Protein AF-0000000076554103 (afdb_homodimer)

Foldseek 3Di:
DPPPPPPPPPPPPPPPPPPPPPPPPPPPDPPDPPQAQAKDKDALVNCVVVDDQWDAAAPDIWGWDSNAKIWMQGGRGKIKMKTFTDCVVDDPVLVQFFTMKIATQAWKQWVNDIDGGDIWGWDQHPPQKIFTGHRNRHTPDIDGKDFAPPDDDFDQWYKDADPVHAIWTDGGRITTGMHGDDPPD/DPPPPPPPPPPPPPPPPPPPPPPPPPPPDPPDPPQAQAKDKDALVNCVVVDDQWDAAAPDIWGWDSNAKIWMQGGRGKIKMKTFTDCVPDDPVLVQFFTMKIATQAWKQWVNDIDGGDIWGWDQHPPQKIFTGHRNRHTPDIDGKDFAPPDDDFDQWYKDADPPHAIWTDGGRITTGMHGDDPPD

Secondary structure (DSSP, 8-state):
------------------------------------SS-EEE-HHHHTTTS-SEEEETTEEEEEEEEEEEEEE-TTS-EEEEEEE-GGGS-HHHHTT--EEEEESS-EEETTEEE-SEEEEEEEETTTEEEEE-TTS-EEEEEE-EE-TT-SS--SSEEEE-SSSSEEEEETTEEEEEEE-----/------------------------------------SS-EEE-HHHHTTTS-SEEEETTEEEEEEEEEEEEEE-TTS-EEEEEEE-GGGS-HHHHTT--EEEEESS-EEETTEEE-SEEEEEEEETTTEEEEE-TTS-EEEEEE-EE-TT-SS--SSEEEE-SSSSEEEEETTEEEEEEE-----

Nearest PDB structures (foldseek):
  4uzr-assembly1_B  TM=4.629E-01  e=1.094E+00  Pyrococcus horikoshii
  2m3x-assembly1_A  TM=4.279E-01  e=2.895E+00  Pyrococcus horikoshii OT3
  8bbf-assembly1_A  TM=1.935E-01  e=8.347E-01  Homo sapiens
  4uzr-assembly1_B  TM=4.632E-01  e=1.208E+00  Pyrococcus horikoshii
  2m3x-assembly1_A  TM=4.526E-01  e=3.567E+00  Pyrococcus horikoshii OT3

Solvent-accessible surface area (backbone atoms only — not comparable to full-atom values): 20606 Å² total; per-residue (Å²): 135,85,79,77,80,79,81,80,77,79,78,79,78,77,71,78,78,73,77,72,77,75,72,75,73,75,74,73,71,80,71,73,74,80,61,40,87,52,67,39,82,32,47,29,82,74,39,55,73,41,54,40,67,25,44,66,48,58,89,34,41,34,44,48,39,59,83,28,18,21,26,36,37,34,47,69,55,45,44,34,39,37,31,32,42,54,47,80,88,50,56,69,76,50,41,55,47,38,44,30,42,36,41,26,33,46,37,29,26,45,81,82,42,78,39,70,43,25,45,30,36,23,21,75,35,81,88,49,25,32,38,38,20,33,29,45,65,45,79,71,52,72,46,79,39,44,74,43,84,80,61,84,77,63,47,76,29,38,46,43,78,35,92,86,68,48,28,30,49,29,46,43,48,34,30,43,52,36,33,76,42,72,77,75,129,136,85,79,77,79,79,79,80,81,81,77,78,78,76,72,78,77,75,76,74,76,77,72,76,74,75,73,73,71,79,72,71,74,80,59,38,85,54,68,39,82,33,46,29,83,73,38,54,73,41,53,41,67,24,44,67,48,58,88,32,43,34,45,48,38,60,84,27,17,18,26,35,36,36,46,69,55,45,44,34,39,37,31,32,43,53,47,79,88,49,55,69,76,52,42,56,48,38,43,30,40,37,41,25,32,46,37,28,26,45,80,83,41,79,38,71,44,26,46,31,36,24,22,75,34,82,88,50,23,32,39,38,20,33,28,43,63,46,79,70,52,73,43,76,39,44,74,43,83,82,61,83,76,63,46,77,29,39,45,45,78,36,92,86,70,50,29,30,48,30,46,43,48,34,31,42,50,35,34,76,43,72,77,74,129

Sequence (370 aa):
MRICRLNLLALLLIFPMALQSLTAHAQTAPAAPPTNTTDILLHPADLDTLIPPAVYFQGQSATVQKRNSGGVHFAGGPYMFAVKVDTGGYSSSIQERYQTYLITETALDIDGHKLPAGAYGVGFIANNKFLVMDLGGHDIFTVTSHHDDAMTRPTPLQVQADPSHGYRLYTGRDFIVFNRSSNSKMRICRLNLLALLLIFPMALQSLTAHAQTAPAAPPTNTTDILLHPADLDTLIPPAVYFQGQSATVQKRNSGGVHFAGGPYMFAVKVDTGGYSSSIQERYQTYLITETALDIDGHKLPAGAYGVGFIANNKFLVMDLGGHDIFTVTSHHDDAMTRPTPLQVQADPSHGYRLYTGRDFIVFNRSSNSK

Organism: NCBI:txid570835

Structure (mmCIF, N/CA/C/O backbone):
data_AF-0000000076554103-model_v1
#
loop_
_entity.id
_entity.type
_entity.pdbx_description
1 polymer 'LVIVD repeat-containing protein'
#
loop_
_atom_site.group_PDB
_atom_site.id
_atom_site.type_symbol
_atom_site.label_atom_id
_atom_site.label_alt_id
_atom_site.label_comp_id
_atom_site.label_asym_id
_atom_site.label_entity_id
_atom_site.label_seq_id
_atom_site.pdbx_PDB_ins_code
_atom_site.Cartn_x
_atom_site.Cartn_y
_atom_site.Cartn_z
_atom_site.occupancy
_atom_site.B_iso_or_equiv
_atom_site.auth_seq_id
_atom_site.auth_comp_id
_atom_site.auth_asym_id
_atom_site.auth_atom_id
_atom_site.pdbx_PDB_model_num
ATOM 1 N N . MET A 1 1 ? -88.125 53.344 -13.391 1 34.47 1 MET A N 1
ATOM 2 C CA . MET A 1 1 ? -86.688 53.062 -13.57 1 34.47 1 MET A CA 1
ATOM 3 C C . MET A 1 1 ? -86.312 51.812 -12.82 1 34.47 1 MET A C 1
ATOM 5 O O . MET A 1 1 ? -86.312 51.781 -11.586 1 34.47 1 MET A O 1
ATOM 9 N N . ARG A 1 2 ? -86.625 50.562 -13.422 1 39.09 2 ARG A N 1
ATOM 10 C CA . ARG A 1 2 ? -86.5 49.188 -12.984 1 39.09 2 ARG A CA 1
ATOM 11 C C . ARG A 1 2 ? -85 48.812 -12.773 1 39.09 2 ARG A C 1
ATOM 13 O O . ARG A 1 2 ? -84.188 48.938 -13.703 1 39.09 2 ARG A O 1
ATOM 20 N N . ILE A 1 3 ? -84.5 49.031 -11.555 1 45.16 3 ILE A N 1
ATOM 21 C CA . ILE A 1 3 ? -83.188 48.75 -11.047 1 45.16 3 ILE A CA 1
ATOM 22 C C . ILE A 1 3 ? -82.875 47.25 -11.211 1 45.16 3 ILE A C 1
ATOM 24 O O . ILE A 1 3 ? -83.562 46.406 -10.656 1 45.16 3 ILE A O 1
ATOM 28 N N . CYS A 1 4 ? -82.438 46.844 -12.43 1 41.41 4 CYS A N 1
ATOM 29 C CA . CYS A 1 4 ? -82 45.5 -12.766 1 41.41 4 CYS A CA 1
ATOM 30 C C . CYS A 1 4 ? -80.875 45.062 -11.844 1 41.41 4 CYS A C 1
ATOM 32 O O . CYS A 1 4 ? -79.812 45.719 -11.789 1 41.41 4 CYS A O 1
ATOM 34 N N . ARG A 1 5 ? -81.125 44.406 -10.688 1 43.09 5 ARG A N 1
ATOM 35 C CA . ARG A 1 5 ? -80.25 43.812 -9.711 1 43.09 5 ARG A CA 1
ATOM 36 C C . ARG A 1 5 ? -79.375 42.719 -10.352 1 43.09 5 ARG A C 1
ATOM 38 O O . ARG A 1 5 ? -79.938 41.719 -10.82 1 43.09 5 ARG A O 1
ATOM 45 N N . LEU A 1 6 ? -78.375 43.094 -11.172 1 42.56 6 LEU A N 1
ATOM 46 C CA . LEU A 1 6 ? -77.438 42.094 -11.734 1 42.56 6 LEU A CA 1
ATOM 47 C C . LEU A 1 6 ? -76.75 41.312 -10.625 1 42.56 6 LEU A C 1
ATOM 49 O O . LEU A 1 6 ? -76.125 41.906 -9.719 1 42.56 6 LEU A O 1
ATOM 53 N N . ASN A 1 7 ? -77.25 40.062 -10.266 1 42.38 7 ASN A N 1
ATOM 54 C CA . ASN A 1 7 ? -76.688 39.094 -9.367 1 42.38 7 ASN A CA 1
ATOM 55 C C . ASN A 1 7 ? -75.312 38.562 -9.875 1 42.38 7 ASN A C 1
ATOM 57 O O . ASN A 1 7 ? -75.25 37.969 -10.961 1 42.38 7 ASN A O 1
ATOM 61 N N . LEU A 1 8 ? -74.188 39.312 -9.719 1 42.28 8 LEU A N 1
ATOM 62 C CA . LEU A 1 8 ? -72.875 38.812 -10.07 1 42.28 8 LEU A CA 1
ATOM 63 C C . LEU A 1 8 ? -72.5 37.562 -9.266 1 42.28 8 LEU A C 1
ATOM 65 O O . LEU A 1 8 ? -72.438 37.625 -8.039 1 42.28 8 LEU A O 1
ATOM 69 N N . LEU A 1 9 ? -72.875 36.312 -9.672 1 44.06 9 LEU A N 1
ATOM 70 C CA . LEU A 1 9 ? -72.5 35.031 -9.102 1 44.06 9 LEU A CA 1
ATOM 71 C C . LEU A 1 9 ? -71 34.781 -9.258 1 44.06 9 LEU A C 1
ATOM 73 O O . LEU A 1 9 ? -70.5 34.719 -10.383 1 44.06 9 LEU A O 1
ATOM 77 N N . ALA A 1 10 ? -70.188 35.281 -8.328 1 42 10 ALA A N 1
ATOM 78 C CA . ALA A 1 10 ? -68.75 34.969 -8.25 1 42 10 ALA A CA 1
ATOM 79 C C . ALA A 1 10 ? -68.5 33.469 -8.117 1 42 10 ALA A C 1
ATOM 81 O O . ALA A 1 10 ? -69.062 32.844 -7.191 1 42 10 ALA A O 1
ATOM 82 N N . LEU A 1 11 ? -68.375 32.688 -9.242 1 42.88 11 LEU A N 1
ATOM 83 C CA . LEU A 1 11 ? -68 31.297 -9.297 1 42.88 11 LEU A CA 1
ATOM 84 C C . LEU A 1 11 ? -66.625 31.094 -8.703 1 42.88 11 LEU A C 1
ATOM 86 O O . LEU A 1 11 ? -65.625 31.641 -9.203 1 42.88 11 LEU A O 1
ATOM 90 N N . LEU A 1 12 ? -66.5 30.906 -7.383 1 44.28 12 LEU A N 1
ATOM 91 C CA . LEU A 1 12 ? -65.312 30.5 -6.691 1 44.28 12 LEU A CA 1
ATOM 92 C C . LEU A 1 12 ? -64.75 29.172 -7.238 1 44.28 12 LEU A C 1
ATOM 94 O O . LEU A 1 12 ? -65.438 28.141 -7.133 1 44.28 12 LEU A O 1
ATOM 98 N N . LEU A 1 13 ? -64.062 29.188 -8.352 1 42.97 13 LEU A N 1
ATOM 99 C CA . LEU A 1 13 ? -63.344 28.016 -8.852 1 42.97 13 LEU A CA 1
ATOM 100 C C . LEU A 1 13 ? -62.375 27.484 -7.812 1 42.97 13 LEU A C 1
ATOM 102 O O . LEU A 1 13 ? -61.438 28.188 -7.41 1 42.97 13 LEU A O 1
ATOM 106 N N . ILE A 1 14 ? -62.844 26.656 -6.914 1 46.06 14 ILE A N 1
ATOM 107 C CA . ILE A 1 14 ? -62.031 25.875 -5.996 1 46.06 14 ILE A CA 1
ATOM 108 C C . ILE A 1 14 ? -61.094 24.984 -6.789 1 46.06 14 ILE A C 1
ATOM 110 O O . ILE A 1 14 ? -61.5 24.109 -7.543 1 46.06 14 ILE A O 1
ATOM 114 N N . PHE A 1 15 ? -59.938 25.516 -7.23 1 50.91 15 PHE A N 1
ATOM 115 C CA . PHE A 1 15 ? -58.906 24.656 -7.781 1 50.91 15 PHE A CA 1
ATOM 116 C C . PHE A 1 15 ? -58.469 23.609 -6.762 1 50.91 15 PHE A C 1
ATOM 118 O O . PHE A 1 15 ? -58.125 23.938 -5.629 1 50.91 15 PHE A O 1
ATOM 125 N N . PRO A 1 16 ? -58.969 22.406 -6.91 1 49.88 16 PRO A N 1
ATOM 126 C CA . PRO A 1 16 ? -58.375 21.344 -6.082 1 49.88 16 PRO A CA 1
ATOM 127 C C . PRO A 1 16 ? -56.875 21.234 -6.246 1 49.88 16 PRO A C 1
ATOM 129 O O . PRO A 1 16 ? -56.375 21.156 -7.371 1 49.88 16 PRO A O 1
ATOM 132 N N . MET A 1 17 ? -56.094 21.906 -5.406 1 45.47 17 MET A N 1
ATOM 133 C CA . MET A 1 17 ? -54.656 21.609 -5.32 1 45.47 17 MET A CA 1
ATOM 134 C C . MET A 1 17 ? -54.406 20.109 -5.148 1 45.47 17 MET A C 1
ATOM 136 O O . MET A 1 17 ? -54.844 19.516 -4.16 1 45.47 17 MET A O 1
ATOM 140 N N . ALA A 1 18 ? -54.344 19.359 -6.262 1 44.47 18 ALA A N 1
ATOM 141 C CA . ALA A 1 18 ? -53.812 18 -6.227 1 44.47 18 ALA A CA 1
ATOM 142 C C . ALA A 1 18 ? -52.469 17.938 -5.52 1 44.47 18 ALA A C 1
ATOM 144 O O . ALA A 1 18 ? -51.531 18.641 -5.914 1 44.47 18 ALA A O 1
ATOM 145 N N . LEU A 1 19 ? -52.469 17.703 -4.297 1 48.53 19 LEU A N 1
ATOM 146 C CA . LEU A 1 19 ? -51.281 17.266 -3.584 1 48.53 19 LEU A CA 1
ATOM 147 C C . LEU A 1 19 ? -50.562 16.172 -4.352 1 48.53 19 LEU A C 1
ATOM 149 O O . LEU A 1 19 ? -51.094 15.07 -4.523 1 48.53 19 LEU A O 1
ATOM 153 N N . GLN A 1 20 ? -49.781 16.562 -5.312 1 51.78 20 GLN A N 1
ATOM 154 C CA . GLN A 1 20 ? -48.875 15.555 -5.844 1 51.78 20 GLN A CA 1
ATOM 155 C C . GLN A 1 20 ? -48.031 14.938 -4.734 1 51.78 20 GLN A C 1
ATOM 157 O O . GLN A 1 20 ? -47.375 15.656 -3.984 1 51.78 20 GLN A O 1
ATOM 162 N N . SER A 1 21 ? -48.406 13.742 -4.336 1 53.12 21 SER A N 1
ATOM 163 C CA . SER A 1 21 ? -47.562 12.891 -3.525 1 53.12 21 SER A CA 1
ATOM 164 C C . SER A 1 21 ? -46.188 12.719 -4.172 1 53.12 21 SER A C 1
ATOM 166 O O . SER A 1 21 ? -46.062 12.188 -5.277 1 53.12 21 SER A O 1
ATOM 168 N N . LEU A 1 22 ? -45.281 13.664 -3.924 1 49.25 22 LEU A N 1
ATOM 169 C CA . LEU A 1 22 ? -43.875 13.344 -4.199 1 49.25 22 LEU A CA 1
ATOM 170 C C . LEU A 1 22 ? -43.5 12.016 -3.559 1 49.25 22 LEU A C 1
ATOM 172 O O . LEU A 1 22 ? -43.344 11.938 -2.338 1 49.25 22 LEU A O 1
ATOM 176 N N . THR A 1 23 ? -43.938 10.961 -4.172 1 48.84 23 THR A N 1
ATOM 177 C CA . THR A 1 23 ? -43.312 9.711 -3.768 1 48.84 23 THR A CA 1
ATOM 178 C C . THR A 1 23 ? -41.781 9.82 -3.895 1 48.84 23 THR A C 1
ATOM 180 O O . THR A 1 23 ? -41.281 10.008 -4.996 1 48.84 23 THR A O 1
ATOM 183 N N . ALA A 1 24 ? -41.094 10.312 -2.846 1 45.25 24 ALA A N 1
ATOM 184 C CA . ALA A 1 24 ? -39.656 10.133 -2.764 1 45.25 24 ALA A CA 1
ATOM 185 C C . ALA A 1 24 ? -39.25 8.719 -3.158 1 45.25 24 ALA A C 1
ATOM 187 O O . ALA A 1 24 ? -39.625 7.75 -2.486 1 45.25 24 ALA A O 1
ATOM 188 N N . HIS A 1 25 ? -39 8.445 -4.414 1 44.59 25 HIS A N 1
ATOM 189 C CA . HIS A 1 25 ? -38.312 7.223 -4.797 1 44.59 25 HIS A CA 1
ATOM 190 C C . HIS A 1 25 ? -37.062 6.996 -3.947 1 44.59 25 HIS A C 1
ATOM 192 O O . HIS A 1 25 ? -36.156 7.812 -3.959 1 44.59 25 HIS A O 1
ATOM 198 N N . ALA A 1 26 ? -37.219 6.242 -2.895 1 40.12 26 ALA A N 1
ATOM 199 C CA . ALA A 1 26 ? -36.031 5.715 -2.209 1 40.12 26 ALA A CA 1
ATOM 200 C C . ALA A 1 26 ? -35.062 5.098 -3.203 1 40.12 26 ALA A C 1
ATOM 202 O O . ALA A 1 26 ? -35.375 4.086 -3.838 1 40.12 26 ALA A O 1
ATOM 203 N N . GLN A 1 27 ? -34.219 5.93 -3.764 1 40.28 27 GLN A N 1
ATOM 204 C CA . GLN A 1 27 ? -33.125 5.309 -4.508 1 40.28 27 GLN A CA 1
ATOM 205 C C . GLN A 1 27 ? -32.438 4.258 -3.662 1 40.28 27 GLN A C 1
ATOM 207 O O . GLN A 1 27 ? -31.891 4.57 -2.598 1 40.28 27 GLN A O 1
ATOM 212 N N . THR A 1 28 ? -32.812 3.021 -3.785 1 36.28 28 THR A N 1
ATOM 213 C CA . THR A 1 28 ? -32.094 1.902 -3.195 1 36.28 28 THR A CA 1
ATOM 214 C C . THR A 1 28 ? -30.578 2.027 -3.465 1 36.28 28 THR A C 1
ATOM 216 O O . THR A 1 28 ? -30.172 2.232 -4.605 1 36.28 28 THR A O 1
ATOM 219 N N . ALA A 1 29 ? -29.781 2.438 -2.473 1 36.16 29 ALA A N 1
ATOM 220 C CA . ALA A 1 29 ? -28.328 2.412 -2.553 1 36.16 29 ALA A CA 1
ATOM 221 C C . ALA A 1 29 ? -27.844 1.188 -3.324 1 36.16 29 ALA A C 1
ATOM 223 O O . ALA A 1 29 ? -28.438 0.114 -3.236 1 36.16 29 ALA A O 1
ATOM 224 N N . PRO A 1 30 ? -27.141 1.304 -4.418 1 36.03 30 PRO A N 1
ATOM 225 C CA . PRO A 1 30 ? -26.609 0.115 -5.098 1 36.03 30 PRO A CA 1
ATOM 226 C C . PRO A 1 30 ? -26.125 -0.956 -4.121 1 36.03 30 PRO A C 1
ATOM 228 O O . PRO A 1 30 ? -25.5 -0.635 -3.113 1 36.03 30 PRO A O 1
ATOM 231 N N . ALA A 1 31 ? -26.703 -2.141 -4.195 1 36.44 31 ALA A N 1
ATOM 232 C CA . ALA A 1 31 ? -26.391 -3.324 -3.398 1 36.44 31 ALA A CA 1
ATOM 233 C C . ALA A 1 31 ? -24.875 -3.564 -3.35 1 36.44 31 ALA A C 1
ATOM 235 O O . ALA A 1 31 ? -24.172 -3.258 -4.305 1 36.44 31 ALA A O 1
ATOM 236 N N . ALA A 1 32 ? -24.328 -3.541 -2.188 1 44.47 32 ALA A N 1
ATOM 237 C CA . ALA A 1 32 ? -22.969 -4.012 -2.035 1 44.47 32 ALA A CA 1
ATOM 238 C C . ALA A 1 32 ? -22.672 -5.184 -2.969 1 44.47 32 ALA A C 1
ATOM 240 O O . ALA A 1 32 ? -23.562 -5.984 -3.264 1 44.47 32 ALA A O 1
ATOM 241 N N . PRO A 1 33 ? -21.688 -5.082 -3.879 1 48.84 33 PRO A N 1
ATOM 242 C CA . PRO A 1 33 ? -21.453 -6.195 -4.801 1 48.84 33 PRO A CA 1
ATOM 243 C C . PRO A 1 33 ? -21.688 -7.559 -4.148 1 48.84 33 PRO A C 1
ATOM 245 O O . PRO A 1 33 ? -21.484 -7.703 -2.938 1 48.84 33 PRO A O 1
ATOM 248 N N . PRO A 1 34 ? -22.375 -8.398 -4.824 1 48.25 34 PRO A N 1
ATOM 249 C CA . PRO A 1 34 ? -22.672 -9.727 -4.285 1 48.25 34 PRO A CA 1
ATOM 250 C C . PRO A 1 34 ? -21.438 -10.414 -3.701 1 48.25 34 PRO A C 1
ATOM 252 O O . PRO A 1 34 ? -20.375 -10.391 -4.309 1 48.25 34 PRO A O 1
ATOM 255 N N . THR A 1 35 ? -21.422 -10.5 -2.414 1 65.69 35 THR A N 1
ATOM 256 C CA . THR A 1 35 ? -20.422 -11.297 -1.724 1 65.69 35 THR A CA 1
ATOM 257 C C . THR A 1 35 ? -20.359 -12.711 -2.299 1 65.69 35 THR A C 1
ATOM 259 O O . THR A 1 35 ? -21.359 -13.438 -2.266 1 65.69 35 THR A O 1
ATOM 262 N N . ASN A 1 36 ? -19.406 -13.016 -3.197 1 69.88 36 ASN A N 1
ATOM 263 C CA . ASN A 1 36 ? -19.188 -14.359 -3.723 1 69.88 36 ASN A CA 1
ATOM 264 C C . ASN A 1 36 ? -19.047 -15.383 -2.602 1 69.88 36 ASN A C 1
ATOM 266 O O . ASN A 1 36 ? -18.359 -15.125 -1.604 1 69.88 36 ASN A O 1
ATOM 270 N N . THR A 1 37 ? -19.641 -16.453 -2.781 1 84.94 37 THR A N 1
ATOM 271 C CA . T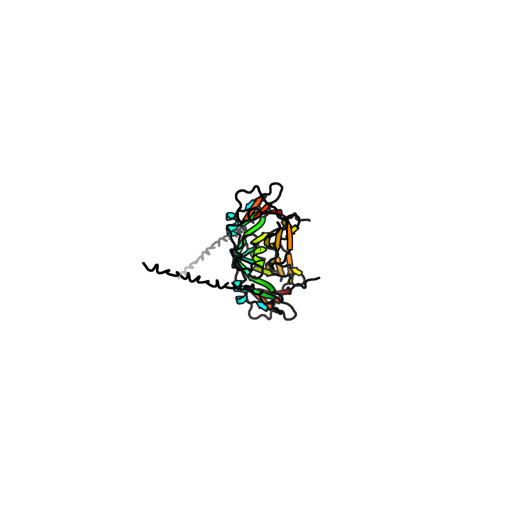HR A 1 37 ? -19.594 -17.516 -1.777 1 84.94 37 THR A CA 1
ATOM 272 C C . THR A 1 37 ? -18.375 -18.406 -2 1 84.94 37 THR A C 1
ATOM 274 O O . THR A 1 37 ? -18 -19.172 -1.118 1 84.94 37 THR A O 1
ATOM 277 N N . THR A 1 38 ? -17.844 -18.281 -3.232 1 91.88 38 THR A N 1
ATOM 278 C CA . THR A 1 38 ? -16.625 -19.047 -3.514 1 91.88 38 THR A CA 1
ATOM 279 C C . THR A 1 38 ? -15.523 -18.141 -4.035 1 91.88 38 THR A C 1
ATOM 281 O O . THR A 1 38 ? -15.789 -17.031 -4.512 1 91.88 38 THR A O 1
ATOM 284 N N . ASP A 1 39 ? -14.383 -18.688 -3.908 1 96.31 39 ASP A N 1
ATOM 285 C CA . ASP A 1 39 ? -13.242 -17.938 -4.438 1 96.31 39 ASP A CA 1
ATOM 286 C C . ASP A 1 39 ? -13.266 -17.906 -5.965 1 96.31 39 ASP A C 1
ATOM 288 O O . ASP A 1 39 ? -13.656 -18.891 -6.602 1 96.31 39 ASP A O 1
ATOM 292 N N . ILE A 1 40 ? -12.797 -16.812 -6.512 1 97.25 40 ILE A N 1
ATOM 293 C CA . ILE A 1 40 ? -12.68 -16.641 -7.957 1 97.25 40 ILE A CA 1
ATOM 294 C C . ILE A 1 40 ? -11.234 -16.297 -8.32 1 97.25 40 ILE A C 1
ATOM 296 O O . ILE A 1 40 ? -10.68 -15.32 -7.812 1 97.25 40 ILE A O 1
ATOM 300 N N . LEU A 1 41 ? -10.672 -17.125 -9.148 1 98.38 41 LEU A N 1
ATOM 301 C CA . LEU A 1 41 ? -9.359 -16.797 -9.703 1 98.38 41 LEU A CA 1
ATOM 302 C C . LEU A 1 41 ? -9.461 -15.648 -10.703 1 98.38 41 LEU A C 1
ATOM 304 O O . LEU A 1 41 ? -10.336 -15.641 -11.562 1 98.38 41 LEU A O 1
ATOM 308 N N . LEU A 1 42 ? -8.539 -14.719 -10.609 1 98.56 42 LEU A N 1
ATOM 309 C CA . LEU A 1 42 ? -8.57 -13.539 -11.469 1 98.56 42 LEU A CA 1
ATOM 310 C C . LEU A 1 42 ? -7.418 -13.555 -12.469 1 98.56 42 LEU A C 1
ATOM 312 O O . LEU A 1 42 ? -6.266 -13.773 -12.086 1 98.56 42 LEU A O 1
ATOM 316 N N . HIS A 1 43 ? -7.762 -13.266 -13.672 1 98.31 43 HIS A N 1
ATOM 317 C CA . HIS A 1 43 ? -6.789 -13.125 -14.75 1 98.31 43 HIS A CA 1
ATOM 318 C C . HIS A 1 43 ? -6.582 -11.664 -15.125 1 98.31 43 HIS A C 1
ATOM 320 O O . HIS A 1 43 ? -7.312 -10.789 -14.656 1 98.31 43 HIS A O 1
ATOM 326 N N . PRO A 1 44 ? -5.566 -11.43 -15.961 1 98.56 44 PRO A N 1
ATOM 327 C CA . PRO A 1 44 ? -5.227 -10.031 -16.25 1 98.56 44 PRO A CA 1
ATOM 328 C C . PRO A 1 44 ? -6.43 -9.219 -16.719 1 98.56 44 PRO A C 1
ATOM 330 O O . PRO A 1 44 ? -6.602 -8.07 -16.297 1 98.56 44 PRO A O 1
ATOM 333 N N . ALA A 1 45 ? -7.246 -9.758 -17.5 1 98.12 45 ALA A N 1
ATOM 334 C CA . ALA A 1 45 ? -8.398 -9.023 -18.016 1 98.12 45 ALA A CA 1
ATOM 335 C C . ALA A 1 45 ? -9.344 -8.617 -16.891 1 98.12 45 ALA A C 1
ATOM 337 O O . ALA A 1 45 ? -9.953 -7.547 -16.938 1 98.12 45 ALA A O 1
ATOM 338 N N . ASP A 1 46 ? -9.477 -9.438 -15.875 1 97.94 46 ASP A N 1
ATOM 339 C CA . ASP A 1 46 ? -10.344 -9.164 -14.734 1 97.94 46 ASP A CA 1
ATOM 340 C C . ASP A 1 46 ? -9.766 -8.055 -13.852 1 97.94 46 ASP A C 1
ATOM 342 O O . ASP A 1 46 ? -10.5 -7.402 -13.109 1 97.94 46 ASP A O 1
ATOM 346 N N . LEU A 1 47 ? -8.469 -7.906 -13.961 1 98.44 47 LEU A N 1
ATOM 347 C CA . LEU A 1 47 ? -7.746 -7.043 -13.031 1 98.44 47 LEU A CA 1
ATOM 348 C C . LEU A 1 47 ? -7.484 -5.676 -13.656 1 98.44 47 LEU A C 1
ATOM 350 O O . LEU A 1 47 ? -7.039 -4.75 -12.969 1 98.44 47 LEU A O 1
ATOM 354 N N . ASP A 1 48 ? -7.809 -5.508 -14.828 1 97.56 48 ASP A N 1
ATOM 355 C CA . ASP A 1 48 ? -7.395 -4.34 -15.594 1 97.56 48 ASP A CA 1
ATOM 356 C C . ASP A 1 48 ? -7.891 -3.049 -14.945 1 97.56 48 ASP A C 1
ATOM 358 O O . ASP A 1 48 ? -7.145 -2.07 -14.852 1 97.56 48 ASP A O 1
ATOM 362 N N . THR A 1 49 ? -9.086 -3.043 -14.477 1 95.38 49 THR A N 1
ATOM 363 C CA . THR A 1 49 ? -9.656 -1.824 -13.914 1 95.38 49 THR A CA 1
ATOM 364 C C . THR A 1 49 ? -9.289 -1.679 -12.438 1 95.38 49 THR A C 1
ATOM 366 O O . THR A 1 49 ? -9.391 -0.588 -11.875 1 95.38 49 THR A O 1
ATOM 369 N N . LEU A 1 50 ? -8.914 -2.768 -11.812 1 97.75 50 LEU A N 1
ATOM 370 C CA . LEU A 1 50 ? -8.578 -2.76 -10.398 1 97.75 50 LEU A CA 1
ATOM 371 C C . LEU A 1 50 ? -7.156 -2.252 -10.18 1 97.75 50 LEU A C 1
ATOM 373 O O . LEU A 1 50 ? -6.891 -1.528 -9.219 1 97.75 50 LEU A O 1
ATOM 377 N N . ILE A 1 51 ? -6.273 -2.627 -11.031 1 98.75 51 ILE A N 1
ATOM 378 C CA . ILE A 1 51 ? -4.852 -2.324 -10.875 1 98.75 51 ILE A CA 1
ATOM 379 C C . ILE A 1 51 ? -4.582 -0.886 -11.312 1 98.75 51 ILE A C 1
ATOM 381 O O . ILE A 1 51 ? -4.887 -0.504 -12.445 1 98.75 51 ILE A O 1
ATOM 385 N N . PRO A 1 52 ? -3.982 -0.092 -10.422 1 98.81 52 PRO A N 1
ATOM 386 C CA . PRO A 1 52 ? -3.547 1.234 -10.859 1 98.81 52 PRO A CA 1
ATOM 387 C C . PRO A 1 52 ? -2.449 1.174 -11.922 1 98.81 52 PRO A C 1
ATOM 389 O O . PRO A 1 52 ? -1.74 0.17 -12.023 1 98.81 52 PRO A O 1
ATOM 392 N N . PRO A 1 53 ? -2.287 2.242 -12.695 1 98.56 53 PRO A N 1
ATOM 393 C CA . PRO A 1 53 ? -1.295 2.205 -13.766 1 98.56 53 PRO A CA 1
ATOM 394 C C . PRO A 1 53 ? 0.14 2.287 -13.25 1 98.56 53 PRO A C 1
ATOM 396 O O . PRO A 1 53 ? 1.082 1.971 -13.984 1 98.56 53 PRO A O 1
ATOM 399 N N . ALA A 1 54 ? 0.344 2.82 -12.062 1 98.81 54 ALA A N 1
ATOM 400 C CA . ALA A 1 54 ? 1.646 2.912 -11.406 1 98.81 54 ALA A CA 1
ATOM 401 C C . ALA A 1 54 ? 1.515 2.699 -9.898 1 98.81 54 ALA A C 1
ATOM 403 O O . ALA A 1 54 ? 0.431 2.865 -9.336 1 98.81 54 ALA A O 1
ATOM 404 N N . VAL A 1 55 ? 2.643 2.305 -9.328 1 98.88 55 VAL A N 1
ATOM 405 C CA . VAL A 1 55 ? 2.658 2.025 -7.898 1 98.88 55 VAL A CA 1
ATOM 406 C C . VAL A 1 55 ? 3.92 2.613 -7.27 1 98.88 55 VAL A C 1
ATOM 408 O O . VAL A 1 55 ? 4.918 2.84 -7.957 1 98.88 55 VAL A O 1
ATOM 411 N N . TYR A 1 56 ? 3.807 2.873 -5.992 1 98.88 56 TYR A N 1
ATOM 412 C CA . TYR A 1 56 ? 4.922 3.426 -5.23 1 98.88 56 TYR A CA 1
ATOM 413 C C . TYR A 1 56 ? 5.691 2.322 -4.512 1 98.88 56 TYR A C 1
ATOM 415 O O . TYR A 1 56 ? 5.09 1.442 -3.893 1 98.88 56 TYR A O 1
ATOM 423 N N . PHE A 1 57 ? 6.992 2.385 -4.598 1 98.75 57 PHE A N 1
ATOM 424 C CA . PHE A 1 57 ? 7.879 1.521 -3.824 1 98.75 57 PHE A CA 1
ATOM 425 C C . PHE A 1 57 ? 9.242 2.174 -3.639 1 98.75 57 PHE A C 1
ATOM 427 O O . PHE A 1 57 ? 9.875 2.6 -4.609 1 98.75 57 PHE A O 1
ATOM 434 N N . GLN A 1 58 ? 9.648 2.361 -2.387 1 97.62 58 GLN A N 1
ATOM 435 C CA . GLN A 1 58 ? 10.984 2.76 -1.967 1 97.62 58 GLN A CA 1
ATOM 436 C C . GLN A 1 58 ? 11.438 4.016 -2.705 1 97.62 58 GLN A C 1
ATOM 438 O O . GLN A 1 58 ? 12.484 4.008 -3.365 1 97.62 58 GLN A O 1
ATOM 443 N N . GLY A 1 59 ? 10.688 5.008 -2.568 1 96.75 59 GLY A N 1
ATOM 444 C CA . GLY A 1 59 ? 11.117 6.332 -2.986 1 96.75 59 GLY A CA 1
ATOM 445 C C . GLY A 1 59 ? 10.812 6.6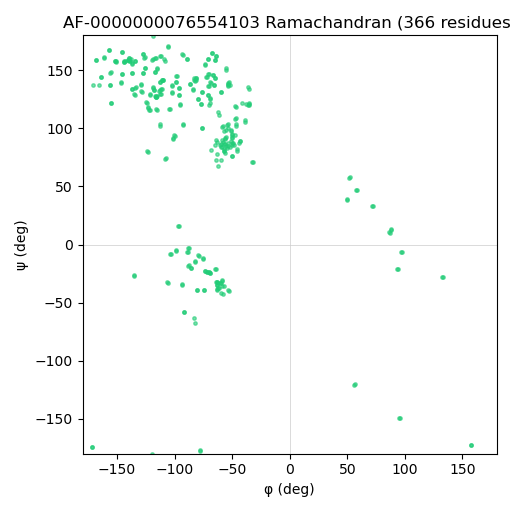25 -4.445 1 96.75 59 GLY A C 1
ATOM 446 O O . GLY A 1 59 ? 11.289 7.617 -4.996 1 96.75 59 GLY A O 1
ATOM 447 N N . GLN A 1 60 ? 9.992 5.77 -5.016 1 96 60 GLN A N 1
ATOM 448 C CA . GLN A 1 60 ? 9.742 5.973 -6.441 1 96 60 GLN A CA 1
ATOM 449 C C . GLN A 1 60 ? 8.398 5.379 -6.855 1 96 60 GLN A C 1
ATOM 451 O O . GLN A 1 60 ? 7.93 4.414 -6.25 1 96 60 GLN A O 1
ATOM 456 N N . SER A 1 61 ? 7.832 6.059 -7.836 1 98.12 61 SER A N 1
ATOM 457 C CA . SER A 1 61 ? 6.699 5.457 -8.539 1 98.12 61 SER A CA 1
ATOM 458 C C . SER A 1 61 ? 7.141 4.824 -9.852 1 98.12 61 SER A C 1
ATOM 460 O O . SER A 1 61 ? 7.969 5.387 -10.57 1 98.12 61 SER A O 1
ATOM 462 N N . ALA A 1 62 ? 6.578 3.68 -10.133 1 98.69 62 ALA A N 1
ATOM 463 C CA . ALA A 1 62 ? 6.898 2.951 -11.359 1 98.69 62 ALA A CA 1
ATOM 464 C C . ALA A 1 62 ? 5.637 2.396 -12.016 1 98.69 62 ALA A C 1
ATOM 466 O O . ALA A 1 62 ? 4.691 2.008 -11.328 1 98.69 62 ALA A O 1
ATOM 467 N N . THR A 1 63 ? 5.617 2.309 -13.289 1 98.69 63 THR A N 1
ATOM 468 C CA . THR A 1 63 ? 4.492 1.732 -14.023 1 98.69 63 THR A CA 1
ATOM 469 C C . THR A 1 63 ? 4.434 0.221 -13.812 1 98.69 63 THR A C 1
ATOM 471 O O . THR A 1 63 ? 5.418 -0.392 -13.391 1 98.69 63 THR A O 1
ATOM 474 N N . VAL A 1 64 ? 3.25 -0.293 -14.078 1 98.81 64 VAL A N 1
ATOM 475 C CA . VAL A 1 64 ? 3.068 -1.733 -13.93 1 98.81 64 VAL A CA 1
ATOM 476 C C . VAL A 1 64 ? 2.732 -2.355 -15.281 1 98.81 64 VAL A C 1
ATOM 478 O O . VAL A 1 64 ? 2.322 -1.654 -16.203 1 98.81 64 VAL A O 1
ATOM 481 N N . GLN A 1 65 ? 2.947 -3.639 -15.352 1 98.69 65 GLN A N 1
ATOM 482 C CA . GLN A 1 65 ? 2.561 -4.441 -16.5 1 98.69 65 GLN A CA 1
ATOM 483 C C . GLN A 1 65 ? 1.274 -5.215 -16.234 1 98.69 65 GLN A C 1
ATOM 485 O O . GLN A 1 65 ? 1.317 -6.395 -15.875 1 98.69 65 GLN A O 1
ATOM 490 N N . LYS A 1 66 ? 0.194 -4.637 -16.562 1 98.62 66 LYS A N 1
ATOM 491 C CA . LYS A 1 66 ? -1.098 -5.203 -16.188 1 98.62 66 LYS A CA 1
ATOM 492 C C . LYS A 1 66 ? -1.315 -6.562 -16.844 1 98.62 66 LYS A C 1
ATOM 494 O O . LYS A 1 66 ? -1.974 -7.438 -16.281 1 98.62 66 LYS A O 1
ATOM 499 N N . ARG A 1 67 ? -0.791 -6.715 -18 1 98.25 67 ARG A N 1
ATOM 500 C CA . ARG A 1 67 ? -0.942 -7.977 -18.719 1 98.25 67 ARG A CA 1
ATOM 501 C C . ARG A 1 67 ? -0.25 -9.117 -17.984 1 98.25 67 ARG A C 1
ATOM 503 O O . ARG A 1 67 ? -0.476 -10.289 -18.281 1 98.25 67 ARG A O 1
ATOM 510 N N . ASN A 1 68 ? 0.698 -8.766 -17.109 1 98.75 68 ASN A N 1
ATOM 511 C CA . ASN A 1 68 ? 1.397 -9.719 -16.25 1 98.75 68 ASN A CA 1
ATOM 512 C C . ASN A 1 68 ? 0.953 -9.602 -14.805 1 98.75 68 ASN A C 1
ATOM 514 O O . ASN A 1 68 ? 1.697 -9.102 -13.961 1 98.75 68 ASN A O 1
ATOM 518 N N . SER A 1 69 ? -0.222 -10.102 -14.594 1 98.94 69 SER A N 1
ATOM 519 C CA . SER A 1 69 ? -0.861 -10.031 -13.281 1 98.94 69 SER A CA 1
ATOM 520 C C . SER A 1 69 ? -1.71 -11.266 -13.016 1 98.94 69 SER A C 1
ATOM 522 O O . SER A 1 69 ? -1.931 -12.086 -13.906 1 98.94 69 SER A O 1
ATOM 524 N N . GLY A 1 70 ? -2.072 -11.438 -11.797 1 98.88 70 GLY A N 1
ATOM 525 C CA . GLY A 1 70 ? -2.973 -12.469 -11.312 1 98.88 70 GLY A CA 1
ATOM 526 C C . GLY A 1 70 ? -3.434 -12.242 -9.883 1 98.88 70 GLY A C 1
ATOM 527 O O . GLY A 1 70 ? -2.816 -11.477 -9.141 1 98.88 70 GLY A O 1
ATOM 528 N N . GLY A 1 71 ? -4.555 -12.875 -9.555 1 98.81 71 GLY A N 1
ATOM 529 C CA . GLY A 1 71 ? -5.062 -12.68 -8.211 1 98.81 71 GLY A CA 1
ATOM 530 C C . GLY A 1 71 ? -6.227 -13.586 -7.871 1 98.81 71 GLY A C 1
ATOM 531 O O . GLY A 1 71 ? -6.496 -14.555 -8.594 1 98.81 71 GLY A O 1
ATOM 532 N N . VAL A 1 72 ? -6.754 -13.344 -6.746 1 98.69 72 VAL A N 1
ATOM 533 C CA . VAL A 1 72 ? -7.906 -14.078 -6.238 1 98.69 72 VAL A CA 1
ATOM 534 C C . VAL A 1 72 ? -8.922 -13.102 -5.645 1 98.69 72 VAL A C 1
ATOM 536 O O . VAL A 1 72 ? -8.547 -12.164 -4.934 1 98.69 72 VAL A O 1
ATOM 539 N N . HIS A 1 73 ? -10.125 -13.219 -6.047 1 98 73 HIS A N 1
ATOM 540 C CA . HIS A 1 73 ? -11.25 -12.656 -5.32 1 98 73 HIS A CA 1
ATOM 541 C C . HIS A 1 73 ? -11.852 -13.672 -4.355 1 98 73 HIS A C 1
ATOM 543 O O . HIS A 1 73 ? -12.562 -14.586 -4.777 1 98 73 HIS A O 1
ATOM 549 N N . PHE A 1 74 ? -11.547 -13.508 -3.086 1 96.94 74 PHE A N 1
ATOM 550 C CA . PHE A 1 74 ? -11.922 -14.5 -2.088 1 96.94 74 PHE A CA 1
ATOM 551 C C . PHE A 1 74 ? -13.422 -14.438 -1.797 1 96.94 74 PHE A C 1
ATOM 553 O O . PHE A 1 74 ? -14.039 -13.383 -1.937 1 96.94 74 PHE A O 1
ATOM 560 N N . ALA A 1 75 ? -13.859 -15.578 -1.361 1 94.44 75 ALA A N 1
ATOM 561 C CA . ALA A 1 75 ? -15.219 -15.586 -0.823 1 94.44 75 ALA A CA 1
ATOM 562 C C . ALA A 1 75 ? -15.391 -14.523 0.252 1 94.44 75 ALA A C 1
ATOM 564 O O . ALA A 1 75 ? -14.508 -14.328 1.09 1 94.44 75 ALA A O 1
ATOM 565 N N . GLY A 1 76 ? -16.484 -13.82 0.2 1 91.25 76 GLY A N 1
ATOM 566 C CA . GLY A 1 76 ? -16.719 -12.75 1.156 1 91.25 76 GLY A CA 1
ATOM 567 C C . GLY A 1 76 ? -16.281 -11.391 0.653 1 91.25 76 GLY A C 1
ATOM 568 O O . GLY A 1 76 ? -16.562 -10.367 1.287 1 91.25 76 GLY A O 1
ATOM 569 N N . GLY A 1 77 ? -15.344 -11.344 -0.378 1 92.44 77 GLY A N 1
ATOM 570 C CA . GLY A 1 77 ? -15.242 -10.047 -1.032 1 92.44 77 GLY A CA 1
ATOM 571 C C . GLY A 1 77 ? -13.812 -9.578 -1.195 1 92.44 77 GLY A C 1
ATOM 572 O O . GLY A 1 77 ? -13.484 -8.898 -2.172 1 92.44 77 GLY A O 1
ATOM 573 N N . PRO A 1 78 ? -12.945 -10.008 -0.314 1 96.94 78 PRO A N 1
ATOM 574 C CA . PRO A 1 78 ? -11.633 -9.375 -0.381 1 96.94 78 PRO A CA 1
ATOM 575 C C . PRO A 1 78 ? -10.82 -9.82 -1.596 1 96.94 78 PRO A C 1
ATOM 577 O O . PRO A 1 78 ? -10.875 -10.984 -1.988 1 96.94 78 PRO A O 1
ATOM 580 N N . TYR A 1 79 ? -10.07 -8.867 -2.117 1 98.06 79 TYR A N 1
ATOM 581 C CA . TYR A 1 79 ? -9.188 -9.125 -3.25 1 98.06 79 TYR A CA 1
ATOM 582 C C . TYR A 1 79 ? -7.754 -9.344 -2.783 1 98.06 79 TYR A C 1
ATOM 584 O O . TYR A 1 79 ? -7.316 -8.742 -1.799 1 98.06 79 TYR A O 1
ATOM 592 N N .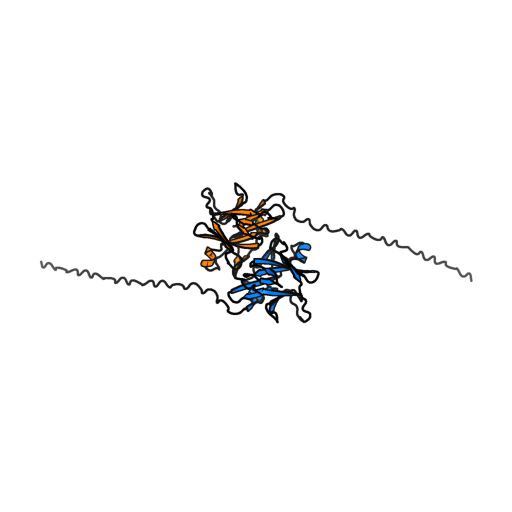 MET A 1 80 ? -7.094 -10.211 -3.461 1 98.75 80 MET A N 1
ATOM 593 C CA . MET A 1 80 ? -5.637 -10.289 -3.512 1 98.75 80 MET A CA 1
ATOM 594 C C . MET A 1 80 ? -5.145 -10.328 -4.953 1 98.75 80 MET A C 1
ATOM 596 O O . MET A 1 80 ? -5.676 -11.078 -5.777 1 98.75 80 MET A O 1
ATOM 600 N N . PHE A 1 81 ? -4.109 -9.438 -5.281 1 98.88 81 PHE A N 1
ATOM 601 C CA . PHE A 1 81 ? -3.545 -9.555 -6.621 1 98.88 81 PHE A CA 1
ATOM 602 C C . PHE A 1 81 ? -2.086 -9.117 -6.633 1 98.88 81 PHE A 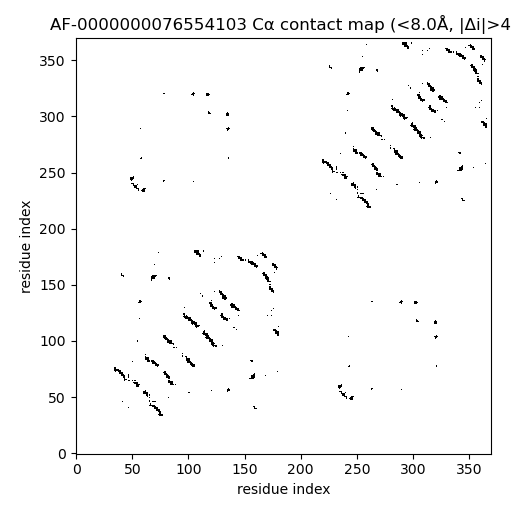C 1
ATOM 604 O O . PHE A 1 81 ? -1.628 -8.438 -5.711 1 98.88 81 PHE A O 1
ATOM 611 N N . ALA A 1 82 ? -1.409 -9.578 -7.566 1 98.94 82 ALA A N 1
ATOM 612 C CA . ALA A 1 82 ? -0.018 -9.234 -7.852 1 98.94 82 ALA A CA 1
ATOM 613 C C . ALA A 1 82 ? 0.153 -8.797 -9.305 1 98.94 82 ALA A C 1
ATOM 615 O O . ALA A 1 82 ? -0.557 -9.273 -10.188 1 98.94 82 ALA A O 1
ATOM 616 N N . VAL A 1 83 ? 1.084 -7.902 -9.484 1 98.94 83 VAL A N 1
ATOM 617 C CA . VAL A 1 83 ? 1.32 -7.375 -10.82 1 98.94 83 VAL A CA 1
ATOM 618 C C . VAL A 1 83 ? 2.805 -7.062 -11 1 98.94 83 VAL A C 1
ATOM 620 O O . VAL A 1 83 ? 3.457 -6.566 -10.078 1 98.94 83 VAL A O 1
ATOM 623 N N . LYS A 1 84 ? 3.301 -7.383 -12.156 1 98.88 84 LYS A N 1
ATOM 624 C CA . LYS A 1 84 ? 4.691 -7.059 -12.453 1 98.88 84 LYS A CA 1
ATOM 625 C C . LYS A 1 84 ? 4.906 -5.551 -12.539 1 98.88 84 LYS A C 1
ATOM 627 O O . LYS A 1 84 ? 4.051 -4.828 -13.055 1 98.88 84 LYS A O 1
ATOM 632 N N . VAL A 1 85 ? 6.07 -5.152 -12.109 1 98.88 85 VAL A N 1
ATOM 633 C CA . VAL A 1 85 ? 6.43 -3.738 -12.094 1 98.88 85 VAL A CA 1
ATOM 634 C C . VAL A 1 85 ? 7.547 -3.479 -13.102 1 98.88 85 VAL A C 1
ATOM 636 O O . VAL A 1 85 ? 8.461 -4.293 -13.25 1 98.88 85 VAL A O 1
ATOM 639 N N . ASP A 1 86 ? 7.445 -2.371 -13.797 1 98.5 86 ASP A N 1
ATOM 640 C CA . ASP A 1 86 ? 8.57 -1.912 -14.602 1 98.5 86 ASP A CA 1
ATOM 641 C C . ASP A 1 86 ? 9.656 -1.285 -13.727 1 98.5 86 ASP A C 1
ATOM 643 O O . ASP A 1 86 ? 9.625 -0.082 -13.461 1 98.5 86 ASP A O 1
ATOM 647 N N . THR A 1 87 ? 10.688 -2.084 -13.461 1 97.38 87 THR A N 1
ATOM 648 C CA . THR A 1 87 ? 11.648 -1.668 -12.445 1 97.38 87 THR A CA 1
ATOM 649 C C . THR A 1 87 ? 12.852 -0.991 -13.094 1 97.38 87 THR A C 1
ATOM 651 O O . THR A 1 87 ? 13.898 -0.829 -12.453 1 97.38 87 THR A O 1
ATOM 654 N N . GLY A 1 88 ? 12.766 -0.597 -14.281 1 95.31 88 GLY A N 1
ATOM 655 C CA . GLY A 1 88 ? 13.883 -0.016 -15.008 1 95.31 88 GLY A CA 1
ATOM 656 C C . GLY A 1 88 ? 14.445 1.222 -14.344 1 95.31 88 GLY A C 1
ATOM 657 O O . GLY A 1 88 ? 15.641 1.517 -14.477 1 95.31 88 GLY A O 1
ATOM 658 N N . GLY A 1 89 ? 13.742 2.037 -13.648 1 93.44 89 GLY A N 1
ATOM 659 C CA . GLY A 1 89 ? 14.195 3.258 -13 1 93.44 89 GLY A CA 1
ATOM 660 C C . GLY A 1 89 ? 14.914 3.004 -11.688 1 93.44 89 GLY A C 1
ATOM 661 O O . GLY A 1 89 ? 15.539 3.906 -11.133 1 93.44 89 GLY A O 1
ATOM 662 N N . TYR A 1 90 ? 14.891 1.813 -11.195 1 96.75 90 TYR A N 1
ATOM 663 C CA . TYR A 1 90 ? 15.531 1.461 -9.93 1 96.75 90 TYR A CA 1
ATOM 664 C C . TYR A 1 90 ? 16.984 1.043 -10.148 1 96.75 90 TYR A C 1
ATOM 666 O O . TYR A 1 90 ? 17.359 0.671 -11.266 1 96.75 90 TYR A O 1
ATOM 674 N N . SER A 1 91 ? 17.719 1.121 -9.086 1 96.12 91 SER A N 1
ATOM 675 C CA . SER A 1 91 ? 19.062 0.558 -9.109 1 96.12 91 SER A CA 1
ATOM 676 C C . SER A 1 91 ? 19.031 -0.954 -9.312 1 96.12 91 SER A C 1
ATOM 678 O O . SER A 1 91 ? 18.016 -1.599 -9.023 1 96.12 91 SER A O 1
ATOM 680 N N . SER A 1 92 ? 20.094 -1.511 -9.695 1 96.19 92 SER A N 1
ATOM 681 C CA . SER A 1 92 ? 20.188 -2.949 -9.922 1 96.19 92 SER A CA 1
ATOM 682 C C . SER A 1 92 ? 19.922 -3.727 -8.633 1 96.19 92 SER A C 1
ATOM 684 O O . SER A 1 92 ? 19.312 -4.793 -8.656 1 96.19 92 SER A O 1
ATOM 686 N N . SER A 1 93 ? 20.391 -3.201 -7.555 1 96 93 SER A N 1
ATOM 687 C CA . SER A 1 93 ? 20.219 -3.877 -6.273 1 96 93 SER A CA 1
ATOM 688 C C . SER A 1 93 ? 18.75 -3.99 -5.902 1 96 93 SER A C 1
ATOM 690 O O . SER A 1 93 ? 18.312 -5 -5.34 1 96 93 SER A O 1
ATOM 692 N N . ILE A 1 94 ? 18.031 -2.979 -6.195 1 97.25 94 ILE A N 1
ATOM 693 C CA . ILE A 1 94 ? 16.609 -3.012 -5.906 1 97.25 94 ILE A CA 1
ATOM 694 C C . ILE A 1 94 ? 15.898 -3.914 -6.91 1 97.25 94 ILE A C 1
ATOM 696 O O . ILE A 1 94 ? 15.008 -4.688 -6.543 1 97.25 94 ILE A O 1
ATOM 700 N N . GLN A 1 95 ? 16.281 -3.883 -8.172 1 97.5 95 GLN A N 1
ATOM 701 C CA . GLN A 1 95 ? 15.656 -4.668 -9.234 1 97.5 95 GLN A CA 1
ATOM 702 C C . GLN A 1 95 ? 15.758 -6.164 -8.945 1 97.5 95 GLN A C 1
ATOM 704 O O . GLN A 1 95 ? 14.867 -6.934 -9.312 1 97.5 95 GLN A O 1
ATOM 709 N N . GLU A 1 96 ? 16.797 -6.59 -8.32 1 96.69 96 GLU A N 1
ATOM 710 C CA . GLU A 1 96 ? 17.016 -8 -8.008 1 96.69 96 GLU A CA 1
ATOM 711 C C . GLU A 1 96 ? 16.031 -8.484 -6.934 1 96.69 96 GLU A C 1
ATOM 713 O O 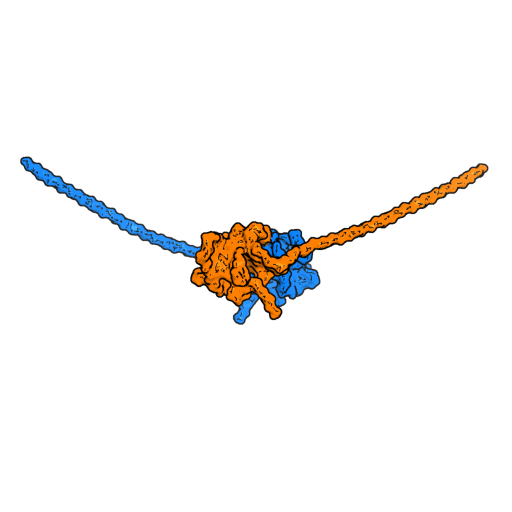. GLU A 1 96 ? 15.75 -9.68 -6.836 1 96.69 96 GLU A O 1
ATOM 718 N N . ARG A 1 97 ? 15.531 -7.605 -6.16 1 98.25 97 ARG A N 1
ATOM 719 C CA . ARG A 1 97 ? 14.719 -7.945 -4.996 1 98.25 97 ARG A CA 1
ATOM 720 C C . ARG A 1 97 ? 13.25 -7.645 -5.246 1 98.25 97 ARG A C 1
ATOM 722 O O . ARG A 1 97 ? 12.367 -8.32 -4.707 1 98.25 97 ARG A O 1
ATOM 729 N N . TYR A 1 98 ? 13.062 -6.641 -6.016 1 98.56 98 TYR A N 1
ATOM 730 C CA . TYR A 1 98 ? 11.727 -6.098 -6.25 1 98.56 98 TYR A CA 1
ATOM 731 C C . TYR A 1 98 ? 11.328 -6.254 -7.715 1 98.56 98 TYR A C 1
ATOM 733 O O . TYR A 1 98 ? 11.906 -5.617 -8.594 1 98.56 98 TYR A O 1
ATOM 741 N N . GLN A 1 99 ? 10.258 -7.047 -7.953 1 98.31 99 GLN A N 1
ATOM 742 C CA . GLN A 1 99 ? 9.82 -7.312 -9.32 1 98.31 99 GLN A CA 1
ATOM 743 C C . GLN A 1 99 ? 8.305 -7.199 -9.445 1 98.31 99 GLN A C 1
ATOM 745 O O . GLN A 1 99 ? 7.777 -7.008 -10.539 1 98.31 99 GLN A O 1
ATOM 750 N N . THR A 1 100 ? 7.688 -7.441 -8.359 1 98.88 100 THR A N 1
ATOM 751 C CA . THR A 1 100 ? 6.238 -7.609 -8.328 1 98.88 100 THR A CA 1
ATOM 752 C C . THR A 1 100 ? 5.629 -6.816 -7.176 1 98.88 100 THR A C 1
ATOM 754 O O . THR A 1 100 ? 6.191 -6.773 -6.078 1 98.88 100 THR A O 1
ATOM 757 N N . TYR A 1 101 ? 4.574 -6.145 -7.496 1 98.94 101 TYR A N 1
ATOM 758 C CA . TYR A 1 101 ? 3.775 -5.477 -6.473 1 98.94 101 TYR A CA 1
ATOM 759 C C . TYR A 1 101 ? 2.598 -6.344 -6.047 1 98.94 101 TYR A C 1
ATOM 761 O O . TYR A 1 101 ? 1.874 -6.879 -6.891 1 98.94 101 TYR A O 1
ATOM 769 N N . LEU A 1 102 ? 2.438 -6.547 -4.73 1 98.94 102 LEU A N 1
ATOM 770 C CA . LEU A 1 102 ? 1.387 -7.383 -4.164 1 98.94 102 LEU A CA 1
ATOM 771 C C . LEU A 1 102 ? 0.431 -6.551 -3.312 1 98.94 102 LEU A C 1
ATOM 773 O O . LEU A 1 102 ? 0.865 -5.805 -2.434 1 98.94 102 LEU A O 1
ATOM 777 N N . ILE A 1 103 ? -0.832 -6.629 -3.582 1 98.94 103 ILE A N 1
ATOM 778 C CA . ILE A 1 103 ? -1.879 -6.02 -2.77 1 98.94 103 ILE A CA 1
ATOM 779 C C . ILE A 1 103 ? -2.803 -7.102 -2.221 1 98.94 103 ILE A C 1
ATOM 781 O O . ILE A 1 103 ? -3.211 -8.008 -2.953 1 98.94 103 ILE A O 1
ATOM 785 N N . THR A 1 104 ? -3.111 -7.051 -0.965 1 98.88 104 THR A N 1
ATOM 786 C CA . THR A 1 104 ? -4.09 -7.945 -0.354 1 98.88 104 THR A CA 1
ATOM 787 C C . THR A 1 104 ? -5.004 -7.176 0.596 1 98.88 104 THR A C 1
ATOM 789 O O . THR A 1 104 ? -4.535 -6.371 1.403 1 98.88 104 THR A O 1
ATOM 792 N N . GLU A 1 105 ? -6.277 -7.445 0.451 1 98.44 105 GLU A N 1
ATOM 793 C CA . GLU A 1 105 ? -7.277 -6.816 1.305 1 98.44 105 GLU A CA 1
ATOM 794 C C . GLU A 1 105 ? -7.504 -7.621 2.58 1 98.44 105 GLU A C 1
ATOM 796 O O . GLU A 1 105 ? -8.266 -7.207 3.459 1 98.44 105 GLU A O 1
ATOM 801 N N . THR A 1 106 ? -6.906 -8.75 2.656 1 97.88 106 THR A N 1
ATOM 802 C CA . THR A 1 106 ? -6.996 -9.633 3.814 1 97.88 106 THR A CA 1
ATOM 803 C C . THR A 1 106 ? -5.645 -10.266 4.117 1 97.88 106 THR A C 1
ATOM 805 O O . THR A 1 106 ? -4.75 -10.266 3.271 1 97.88 106 THR A O 1
ATOM 808 N N . ALA A 1 107 ? -5.527 -10.734 5.336 1 98.25 107 ALA A N 1
ATOM 809 C CA . ALA A 1 107 ? -4.273 -11.391 5.699 1 98.25 107 ALA A CA 1
ATOM 810 C C . ALA A 1 107 ? -4.074 -12.672 4.898 1 98.25 107 ALA A C 1
ATOM 812 O O . ALA A 1 107 ? -5.031 -13.398 4.637 1 98.25 107 ALA A O 1
ATOM 813 N N . LEU A 1 108 ? -2.863 -12.906 4.562 1 98.56 108 LEU A N 1
ATOM 814 C CA . LEU A 1 108 ? -2.475 -14.125 3.861 1 98.56 108 LEU A CA 1
ATOM 815 C C . LEU A 1 108 ? -1.545 -14.977 4.723 1 98.56 108 LEU A C 1
ATOM 817 O O . LEU A 1 108 ? -0.852 -14.453 5.598 1 98.56 108 LEU A O 1
ATOM 821 N N . ASP A 1 109 ? -1.624 -16.203 4.484 1 98.12 109 ASP A N 1
ATOM 822 C CA . ASP A 1 109 ? -0.57 -17.125 4.891 1 98.12 109 ASP A CA 1
ATOM 823 C C . ASP A 1 109 ? 0.286 -17.547 3.697 1 98.12 109 ASP A C 1
ATOM 825 O O . ASP A 1 109 ? -0.222 -18.109 2.732 1 98.12 109 ASP A O 1
ATOM 829 N N . ILE A 1 110 ? 1.491 -17.203 3.76 1 97.94 110 ILE A N 1
ATOM 830 C CA . ILE A 1 110 ? 2.439 -17.562 2.715 1 97.94 110 ILE A CA 1
ATOM 831 C C . ILE A 1 110 ? 3.463 -18.547 3.275 1 97.94 110 ILE A C 1
ATOM 833 O O . ILE A 1 110 ? 4.371 -18.156 4.012 1 97.94 110 ILE A O 1
ATOM 837 N N . ASP A 1 111 ? 3.27 -19.766 2.951 1 93.94 111 ASP A N 1
ATOM 838 C CA . ASP A 1 111 ? 4.145 -20.828 3.404 1 93.94 111 ASP A CA 1
ATOM 839 C C . ASP A 1 111 ? 4.371 -20.766 4.914 1 93.94 111 ASP A C 1
ATOM 841 O O . ASP A 1 111 ? 5.512 -20.828 5.379 1 93.94 111 ASP A O 1
ATOM 845 N N . GLY A 1 112 ? 3.336 -20.438 5.617 1 92.38 112 GLY A N 1
ATOM 846 C CA . GLY A 1 112 ? 3.359 -20.453 7.07 1 92.38 112 GLY A CA 1
ATOM 847 C C . GLY A 1 112 ? 3.611 -19.094 7.68 1 92.38 112 GLY A C 1
ATOM 848 O O . GLY A 1 112 ? 3.59 -18.938 8.906 1 92.38 112 GLY A O 1
ATOM 849 N N . HIS A 1 113 ? 3.904 -18.109 6.918 1 97.12 113 HIS A N 1
ATOM 850 C CA . HIS A 1 113 ? 4.141 -16.75 7.398 1 97.12 113 HIS A CA 1
ATOM 851 C C . HIS A 1 113 ? 2.934 -15.852 7.141 1 97.12 113 HIS A C 1
ATOM 853 O O . HIS A 1 113 ? 2.463 -15.75 6.004 1 97.12 113 HIS A O 1
ATOM 859 N N . LYS A 1 114 ? 2.531 -15.18 8.141 1 97.88 114 LYS A N 1
ATOM 860 C CA . LYS A 1 114 ? 1.359 -14.32 8.016 1 97.88 114 LYS A CA 1
ATOM 861 C C . LYS A 1 114 ? 1.737 -12.961 7.43 1 97.88 114 LYS A C 1
ATOM 863 O O . LYS A 1 114 ? 2.73 -12.352 7.844 1 97.88 114 LYS A O 1
ATOM 868 N N . LEU A 1 115 ? 0.993 -12.578 6.527 1 98.56 115 LEU A N 1
ATOM 869 C CA . LEU A 1 115 ? 1.093 -11.258 5.914 1 98.56 115 LEU A CA 1
ATOM 870 C C . LEU A 1 115 ? -0.215 -10.484 6.07 1 98.56 115 LEU A C 1
ATOM 872 O O . LEU A 1 115 ? -1.236 -10.867 5.496 1 98.56 115 LEU A O 1
ATOM 876 N N . PRO A 1 116 ? -0.195 -9.383 6.805 1 98.12 116 PRO A N 1
ATOM 877 C CA . PRO A 1 116 ? -1.432 -8.617 6.969 1 98.12 116 PRO A CA 1
ATOM 878 C C . PRO A 1 116 ? -1.896 -7.961 5.668 1 98.12 116 PRO A C 1
ATOM 880 O O . PRO A 1 116 ? -1.133 -7.891 4.703 1 98.12 116 PRO A O 1
ATOM 883 N N . ALA A 1 117 ? -3.133 -7.527 5.668 1 98.69 117 ALA A N 1
ATOM 884 C CA . ALA A 1 117 ? -3.623 -6.723 4.551 1 98.69 117 ALA A CA 1
ATOM 885 C C . ALA A 1 117 ? -2.715 -5.523 4.297 1 98.69 117 ALA A C 1
ATOM 887 O O . ALA A 1 117 ? -2.201 -4.914 5.238 1 98.69 117 ALA A O 1
ATOM 888 N N . GLY A 1 118 ? -2.48 -5.234 3.016 1 98.75 118 GLY A N 1
ATOM 889 C CA . GLY A 1 118 ? -1.594 -4.129 2.689 1 98.75 118 GLY A CA 1
ATOM 890 C C . GLY A 1 118 ? -0.992 -4.234 1.302 1 98.75 118 GLY A C 1
ATOM 891 O O . GLY A 1 118 ? -1.473 -5.008 0.469 1 98.75 118 GLY A O 1
ATOM 892 N N . ALA A 1 119 ? -0.079 -3.367 1.006 1 98.94 119 ALA A N 1
ATOM 893 C CA . ALA A 1 119 ? 0.726 -3.363 -0.214 1 98.94 119 ALA A CA 1
ATOM 894 C C . ALA A 1 119 ? 2.182 -3.709 0.088 1 98.94 119 ALA A C 1
ATOM 896 O O . ALA A 1 119 ? 2.734 -3.268 1.098 1 98.94 119 ALA A O 1
ATOM 897 N N . TYR A 1 120 ? 2.77 -4.484 -0.843 1 98.94 120 TYR A N 1
ATOM 898 C CA . TYR A 1 120 ? 4.102 -5.031 -0.603 1 98.94 120 TYR A CA 1
ATOM 899 C C . TYR A 1 120 ? 4.902 -5.105 -1.897 1 98.94 120 TYR A C 1
ATOM 901 O O . TYR A 1 120 ? 4.332 -5.27 -2.979 1 98.94 120 TYR A O 1
ATOM 909 N N . GLY A 1 121 ? 6.223 -4.898 -1.746 1 98.94 121 GLY A N 1
ATOM 910 C CA . GLY A 1 121 ? 7.121 -5.375 -2.787 1 98.94 121 GLY A CA 1
ATOM 911 C C . GLY A 1 121 ? 7.539 -6.82 -2.596 1 98.94 121 GLY A C 1
ATOM 912 O O . GLY A 1 121 ? 7.809 -7.25 -1.473 1 98.94 121 GLY A O 1
ATOM 913 N N . VAL A 1 122 ? 7.551 -7.547 -3.703 1 98.94 122 VAL A N 1
ATOM 914 C CA . VAL A 1 122 ? 7.957 -8.945 -3.562 1 98.94 122 VAL A CA 1
ATOM 915 C C . VAL A 1 122 ? 8.828 -9.352 -4.75 1 98.94 122 VAL A C 1
ATOM 917 O O . VAL A 1 122 ? 8.781 -8.719 -5.809 1 98.94 122 VAL A O 1
ATOM 920 N N . GLY A 1 123 ? 9.57 -10.367 -4.527 1 98.81 123 GLY A N 1
ATOM 921 C CA . GLY A 1 123 ? 10.383 -10.891 -5.613 1 98.81 123 GLY A CA 1
ATOM 922 C C . GLY A 1 123 ? 10.906 -12.289 -5.348 1 98.81 123 GLY A C 1
ATOM 923 O O . GLY A 1 123 ? 11.133 -12.664 -4.195 1 98.81 123 GLY A O 1
ATOM 924 N N . PHE A 1 124 ? 10.992 -13.102 -6.406 1 98.62 124 PHE A N 1
ATOM 925 C CA . PHE A 1 124 ? 11.797 -14.32 -6.387 1 98.62 124 PHE A CA 1
ATOM 926 C C . PHE A 1 124 ? 13.281 -13.992 -6.539 1 98.62 124 PHE A C 1
ATOM 928 O O . PHE A 1 124 ? 13.688 -13.367 -7.523 1 98.62 124 PHE A O 1
ATOM 935 N N . ILE A 1 125 ? 14.047 -14.391 -5.555 1 98.31 125 ILE A N 1
ATOM 936 C CA . ILE A 1 125 ? 15.445 -13.992 -5.547 1 98.31 125 ILE A CA 1
ATOM 937 C C . ILE A 1 125 ? 16.344 -15.234 -5.598 1 98.31 125 ILE A C 1
ATOM 939 O O . ILE A 1 125 ? 15.844 -16.359 -5.652 1 98.31 125 ILE A O 1
ATOM 943 N N . ALA A 1 126 ? 17.625 -15.016 -5.605 1 96.06 126 ALA A N 1
ATOM 944 C CA . ALA A 1 126 ? 18.594 -16.094 -5.727 1 96.06 126 ALA A CA 1
ATOM 945 C C . ALA A 1 126 ? 18.375 -17.156 -4.648 1 96.06 126 ALA A C 1
ATOM 947 O O . ALA A 1 126 ? 17.781 -16.875 -3.604 1 96.06 126 ALA A O 1
ATOM 948 N N . ASN A 1 127 ? 18.75 -18.391 -4.98 1 96.88 127 ASN A N 1
ATOM 949 C CA . ASN A 1 127 ? 18.75 -19.516 -4.059 1 96.88 127 ASN A CA 1
ATOM 950 C C . ASN A 1 127 ? 17.328 -19.969 -3.736 1 96.88 127 ASN A C 1
ATOM 952 O O . ASN A 1 127 ? 17.016 -20.312 -2.59 1 96.88 127 ASN A O 1
ATOM 956 N N . ASN A 1 128 ? 16.453 -19.844 -4.68 1 97.69 128 ASN A N 1
ATOM 957 C CA . ASN A 1 128 ? 15.078 -20.328 -4.574 1 97.69 128 ASN A CA 1
ATOM 958 C C . ASN A 1 128 ? 14.352 -19.688 -3.395 1 97.69 128 ASN A C 1
ATOM 960 O O . ASN A 1 128 ? 13.758 -20.391 -2.574 1 97.69 128 ASN A O 1
ATOM 964 N N . LYS A 1 129 ? 14.508 -18.391 -3.338 1 98.62 129 LYS A N 1
ATOM 965 C CA . LYS A 1 129 ? 13.859 -17.672 -2.246 1 98.62 129 LYS A CA 1
ATOM 966 C C . LYS A 1 129 ? 12.828 -16.688 -2.779 1 98.62 129 LYS A C 1
ATOM 968 O O . LYS A 1 129 ? 12.953 -16.188 -3.9 1 98.62 129 LYS A O 1
ATOM 973 N N . PHE A 1 130 ? 11.875 -16.531 -1.999 1 98.81 130 PHE A N 1
ATOM 974 C CA . PHE A 1 130 ? 10.859 -15.516 -2.207 1 98.81 130 PHE A CA 1
ATOM 975 C C . PHE A 1 130 ? 10.875 -14.484 -1.079 1 98.81 130 PHE A C 1
ATOM 977 O O . PHE A 1 130 ? 10.758 -14.844 0.094 1 98.81 130 PHE A O 1
ATOM 984 N N . LEU A 1 131 ? 10.953 -13.227 -1.445 1 98.94 131 LEU A N 1
ATOM 985 C CA . LEU A 1 131 ? 11.125 -12.133 -0.499 1 98.94 131 LEU A CA 1
ATOM 986 C C . LEU A 1 131 ? 9.898 -11.234 -0.47 1 98.94 131 LEU A C 1
ATOM 988 O O . LEU A 1 131 ? 9.352 -10.883 -1.52 1 98.94 131 LEU A O 1
ATOM 992 N N . VAL A 1 132 ? 9.445 -10.93 0.734 1 98.94 132 VAL A N 1
ATOM 993 C CA . VAL A 1 132 ? 8.391 -9.945 0.944 1 98.94 132 VAL A CA 1
ATOM 994 C C . VAL A 1 132 ? 8.961 -8.719 1.655 1 98.94 132 VAL A C 1
ATOM 996 O O . VAL A 1 132 ? 9.617 -8.844 2.691 1 98.94 132 VAL A O 1
ATOM 999 N N . MET A 1 133 ? 8.672 -7.586 1.08 1 98.88 133 MET A N 1
ATOM 1000 C CA . MET A 1 133 ? 9.148 -6.324 1.629 1 98.88 133 MET A CA 1
ATOM 1001 C C . MET A 1 133 ? 7.996 -5.352 1.856 1 98.88 133 MET A C 1
ATOM 1003 O O . MET A 1 133 ? 6.992 -5.398 1.145 1 98.88 133 MET A O 1
ATOM 1007 N N . ASP A 1 134 ? 8.211 -4.469 2.857 1 98.69 134 ASP A N 1
ATOM 1008 C CA . ASP A 1 134 ? 7.27 -3.355 2.973 1 98.69 134 ASP A CA 1
ATOM 1009 C C . ASP A 1 134 ? 7.57 -2.271 1.941 1 98.69 134 ASP A C 1
ATOM 1011 O O . ASP A 1 134 ? 8.469 -2.43 1.11 1 98.69 134 ASP A O 1
ATOM 1015 N N . LEU A 1 135 ? 6.855 -1.168 1.934 1 98.75 135 LEU A N 1
ATOM 1016 C CA . LEU A 1 135 ? 6.941 -0.175 0.87 1 98.75 135 LEU A CA 1
ATOM 1017 C C . LEU A 1 135 ? 8.219 0.647 0.998 1 98.75 135 LEU A C 1
ATOM 1019 O O . LEU A 1 135 ? 8.594 1.368 0.07 1 98.75 135 LEU A O 1
ATOM 1023 N N . GLY A 1 136 ? 8.906 0.512 2.15 1 97.88 136 GLY A N 1
ATOM 1024 C CA . GLY A 1 136 ? 10.211 1.138 2.312 1 97.88 136 GLY A CA 1
ATOM 1025 C C . GLY A 1 136 ? 11.352 0.263 1.843 1 97.88 136 GLY A C 1
ATOM 1026 O O . GLY A 1 136 ? 12.516 0.685 1.861 1 97.88 136 GLY A O 1
ATOM 1027 N N . GLY A 1 137 ? 11.016 -0.929 1.429 1 98.06 137 GLY A N 1
ATOM 1028 C CA . GLY A 1 137 ? 12.039 -1.852 0.963 1 98.06 137 GLY A CA 1
ATOM 1029 C C . GLY A 1 137 ? 12.656 -2.668 2.08 1 98.06 137 GLY A C 1
ATOM 1030 O O . GLY A 1 137 ? 13.703 -3.293 1.893 1 98.06 137 GLY A O 1
ATOM 1031 N N . HIS A 1 138 ? 12.094 -2.611 3.234 1 97.69 138 HIS A N 1
ATOM 1032 C CA . HIS A 1 138 ? 12.578 -3.432 4.34 1 97.69 138 HIS A CA 1
ATOM 1033 C C . HIS A 1 138 ? 12.031 -4.855 4.25 1 97.69 138 HIS A C 1
ATOM 1035 O O . HIS A 1 138 ? 10.859 -5.055 3.922 1 97.69 138 HIS A O 1
ATOM 1041 N N . ASP A 1 139 ? 12.852 -5.785 4.613 1 98.56 139 ASP A N 1
ATOM 1042 C CA . ASP A 1 139 ? 12.438 -7.184 4.57 1 98.56 139 ASP A CA 1
ATOM 1043 C C . ASP A 1 139 ? 11.414 -7.488 5.664 1 98.56 139 ASP A C 1
ATOM 1045 O O . ASP A 1 139 ? 11.648 -7.195 6.84 1 98.56 139 ASP A O 1
ATOM 1049 N N . ILE A 1 140 ? 10.352 -8.07 5.25 1 98.69 140 ILE A N 1
ATOM 1050 C CA . ILE A 1 140 ? 9.398 -8.586 6.227 1 98.69 140 ILE A CA 1
ATOM 1051 C C . ILE A 1 140 ? 9.727 -10.047 6.535 1 98.69 140 ILE A C 1
ATOM 1053 O O . ILE A 1 140 ? 9.945 -10.406 7.695 1 98.69 140 ILE A O 1
ATOM 1057 N N . PHE A 1 141 ? 9.742 -10.891 5.535 1 98.75 141 PHE A N 1
ATOM 1058 C CA . PHE A 1 141 ? 10.203 -12.266 5.684 1 98.75 141 PHE A CA 1
ATOM 1059 C C . PHE A 1 141 ? 10.648 -12.836 4.34 1 98.75 141 PHE A C 1
ATOM 1061 O O . PHE A 1 141 ? 10.414 -12.227 3.293 1 98.75 141 PHE A O 1
ATOM 1068 N N . THR A 1 142 ? 11.305 -13.945 4.383 1 98.62 142 THR A N 1
ATOM 1069 C CA . THR A 1 142 ? 11.727 -14.719 3.223 1 98.62 142 THR A CA 1
ATOM 1070 C C . THR A 1 142 ? 11.312 -16.188 3.371 1 98.62 142 THR A C 1
ATOM 1072 O O . THR A 1 142 ? 11.43 -16.766 4.453 1 98.62 142 THR A O 1
ATOM 1075 N N . VAL A 1 143 ? 10.836 -16.719 2.312 1 98.69 143 VAL A N 1
ATOM 1076 C CA . VAL A 1 143 ? 10.484 -18.141 2.326 1 98.69 143 VAL A CA 1
ATOM 1077 C C . VAL A 1 143 ? 11.156 -18.844 1.152 1 98.69 143 VAL A C 1
ATOM 1079 O O . VAL A 1 143 ? 11.641 -18.203 0.218 1 98.69 143 VAL A O 1
ATOM 1082 N N . THR A 1 144 ? 11.18 -20.188 1.265 1 98.44 144 THR A N 1
ATOM 1083 C CA . THR A 1 144 ? 11.688 -20.969 0.147 1 98.44 144 THR A CA 1
ATOM 1084 C C . THR A 1 144 ? 10.656 -21.047 -0.976 1 98.44 144 THR A C 1
ATOM 1086 O O . THR A 1 144 ? 9.469 -21.281 -0.727 1 98.44 144 THR A O 1
ATOM 1089 N N . SER A 1 145 ? 11.117 -20.766 -2.17 1 98.38 145 SER A N 1
ATOM 1090 C CA . SER A 1 145 ? 10.242 -20.922 -3.33 1 98.38 145 SER A CA 1
ATOM 1091 C C . SER A 1 145 ? 10.398 -22.297 -3.967 1 98.38 145 SER A C 1
ATOM 1093 O O . SER A 1 145 ? 11.352 -23.016 -3.672 1 98.38 145 SER A O 1
ATOM 1095 N N . HIS A 1 146 ? 9.406 -22.594 -4.773 1 97.31 146 HIS A N 1
ATOM 1096 C CA . HIS A 1 146 ? 9.375 -23.859 -5.488 1 97.31 146 HIS A CA 1
ATOM 1097 C C . HIS A 1 146 ? 9.562 -23.656 -6.988 1 97.31 146 HIS A C 1
ATOM 1099 O O . HIS A 1 146 ? 9.422 -22.531 -7.488 1 97.31 146 HIS A O 1
ATOM 1105 N N . HIS A 1 147 ? 9.906 -24.75 -7.582 1 97.31 147 HIS A N 1
ATOM 1106 C CA . HIS A 1 147 ? 10.078 -24.766 -9.031 1 97.31 147 HIS A CA 1
ATOM 1107 C C . HIS A 1 147 ? 9.156 -25.781 -9.688 1 97.31 147 HIS A C 1
ATOM 1109 O O . HIS A 1 147 ? 9.141 -26.953 -9.305 1 97.31 147 HIS A O 1
ATOM 1115 N N . ASP A 1 148 ? 8.438 -25.328 -10.672 1 96.5 148 ASP A N 1
ATOM 1116 C CA . ASP A 1 148 ? 7.465 -26.188 -11.359 1 96.5 148 ASP A CA 1
ATOM 1117 C C . ASP A 1 148 ? 8.031 -26.719 -12.664 1 96.5 148 ASP A C 1
ATOM 1119 O O . ASP A 1 148 ? 7.785 -26.156 -13.734 1 96.5 148 ASP A O 1
ATOM 1123 N N . ASP A 1 149 ? 8.586 -27.828 -12.617 1 94.5 149 ASP A N 1
ATOM 1124 C CA . ASP A 1 149 ? 9.211 -28.453 -13.781 1 94.5 149 ASP A CA 1
ATOM 1125 C C . ASP A 1 149 ? 8.172 -28.875 -14.812 1 94.5 149 ASP A C 1
ATOM 1127 O O . ASP A 1 149 ? 8.477 -28.984 -16 1 94.5 149 ASP A O 1
ATOM 1131 N N . ALA A 1 150 ? 6.988 -29.094 -14.352 1 93.31 150 ALA A N 1
ATOM 1132 C CA . ALA A 1 150 ? 5.934 -29.609 -15.227 1 93.31 150 ALA A CA 1
ATOM 1133 C C . ALA A 1 150 ? 5.297 -28.484 -16.031 1 93.31 150 ALA A C 1
ATOM 1135 O O . ALA A 1 150 ? 4.582 -28.734 -17 1 93.31 150 ALA A O 1
ATOM 1136 N N . MET A 1 151 ? 5.547 -27.25 -15.625 1 92.88 151 MET A N 1
ATOM 1137 C CA . MET A 1 151 ? 4.945 -26.125 -16.328 1 92.88 151 MET A CA 1
ATOM 1138 C C . MET A 1 151 ? 5.547 -25.969 -17.719 1 92.88 151 MET A C 1
ATOM 1140 O O . MET A 1 151 ? 6.746 -25.719 -17.859 1 92.88 151 MET A O 1
ATOM 1144 N N . THR A 1 152 ? 4.703 -26.031 -18.75 1 92.56 152 THR A N 1
ATOM 1145 C CA . THR A 1 152 ? 5.184 -26.047 -20.125 1 92.56 152 THR A CA 1
ATOM 1146 C C . THR A 1 152 ? 5.211 -24.625 -20.703 1 92.56 152 THR A C 1
ATOM 1148 O O . THR A 1 152 ? 6.074 -24.312 -21.516 1 92.56 152 THR A O 1
ATOM 1151 N N . ARG A 1 153 ? 4.27 -23.797 -20.312 1 92.75 153 ARG A N 1
ATOM 1152 C CA . ARG A 1 153 ? 4.184 -22.438 -20.859 1 92.75 153 ARG A CA 1
ATOM 1153 C C . ARG A 1 153 ? 4.219 -21.406 -19.75 1 92.75 153 ARG A C 1
ATOM 1155 O O . ARG A 1 153 ? 3.18 -20.859 -19.359 1 92.75 153 ARG A O 1
ATOM 1162 N N . PRO A 1 154 ? 5.398 -21.172 -19.344 1 95.31 154 PRO A N 1
ATOM 1163 C CA . PRO A 1 154 ? 5.484 -20.172 -18.281 1 95.31 154 PRO A CA 1
ATOM 1164 C C . PRO A 1 154 ? 5.145 -18.766 -18.766 1 95.31 154 PRO A C 1
ATOM 1166 O O . PRO A 1 154 ? 5.438 -18.422 -19.922 1 95.31 154 PRO A O 1
ATOM 1169 N N . THR A 1 155 ? 4.445 -18.031 -17.969 1 96.88 155 THR A N 1
ATOM 1170 C CA . THR A 1 155 ? 4.191 -16.609 -18.188 1 96.88 155 THR A CA 1
ATOM 1171 C C . THR A 1 155 ? 4.961 -15.758 -17.172 1 96.88 155 THR A C 1
ATOM 1173 O O . THR A 1 155 ? 5.391 -16.266 -16.125 1 96.88 155 THR A O 1
ATOM 1176 N N . PRO A 1 156 ? 5.191 -14.516 -17.422 1 98.19 156 PRO A N 1
ATOM 1177 C CA . PRO A 1 156 ? 5.988 -13.703 -16.516 1 98.19 156 PRO A CA 1
ATOM 1178 C C . PRO A 1 156 ? 5.398 -13.648 -15.102 1 98.19 156 PRO A C 1
ATOM 1180 O O . PRO A 1 156 ? 6.145 -13.602 -14.125 1 98.19 156 PRO A O 1
ATOM 1183 N N . LEU A 1 157 ? 4.105 -13.641 -14.992 1 98.75 157 LEU A N 1
ATOM 1184 C CA . LEU A 1 157 ? 3.426 -13.664 -13.703 1 98.75 157 LEU A CA 1
ATOM 1185 C C . LEU A 1 157 ? 2.014 -14.227 -13.852 1 98.75 157 LEU A C 1
ATOM 1187 O O . LEU A 1 157 ? 1.288 -13.859 -14.773 1 98.75 157 LEU A O 1
ATOM 1191 N N . GLN A 1 158 ? 1.641 -15.078 -12.922 1 98.25 158 GLN A N 1
ATOM 1192 C CA . GLN A 1 158 ? 0.272 -15.586 -12.875 1 98.25 158 GLN A CA 1
ATOM 1193 C C . GLN A 1 158 ? -0.053 -16.172 -11.508 1 98.25 158 GLN A C 1
ATOM 1195 O O . GLN A 1 158 ? 0.849 -16.438 -10.711 1 98.25 158 GLN A O 1
ATOM 1200 N N . VAL A 1 159 ? -1.293 -16.281 -11.258 1 98.69 159 VAL A N 1
ATOM 1201 C CA . VAL A 1 159 ? -1.803 -16.984 -10.094 1 98.69 159 VAL A CA 1
ATOM 1202 C C . VAL A 1 159 ? -2.672 -18.156 -10.539 1 98.69 159 VAL A C 1
ATOM 1204 O O . VAL A 1 159 ? -3.49 -18.016 -11.453 1 98.69 159 VAL A O 1
ATOM 1207 N N . GLN A 1 160 ? -2.463 -19.297 -9.898 1 97.88 160 GLN A N 1
ATOM 1208 C CA . GLN A 1 160 ? -3.24 -20.5 -10.18 1 97.88 160 GLN A CA 1
ATOM 1209 C C . GLN A 1 160 ? -3.697 -21.172 -8.891 1 97.88 160 GLN A C 1
ATOM 1211 O O . GLN A 1 160 ? -3.123 -20.938 -7.824 1 97.88 160 GLN A O 1
ATOM 1216 N N . ALA A 1 161 ? -4.734 -21.953 -9.031 1 97.38 161 ALA A N 1
ATOM 1217 C CA . ALA A 1 161 ? -5.125 -22.797 -7.91 1 97.38 161 ALA A CA 1
ATOM 1218 C C . ALA A 1 161 ? -4.055 -23.844 -7.617 1 97.38 161 ALA A C 1
ATOM 1220 O O . ALA A 1 161 ? -3.457 -24.406 -8.539 1 97.38 161 ALA A O 1
ATOM 1221 N N . ASP A 1 162 ? -3.812 -24 -6.352 1 96.25 162 ASP A N 1
ATOM 1222 C CA . ASP A 1 162 ? -2.932 -25.094 -5.953 1 96.25 162 ASP A CA 1
ATOM 1223 C C . ASP A 1 162 ? -3.697 -26.422 -5.879 1 96.25 162 ASP A C 1
ATOM 1225 O O . ASP A 1 162 ? -4.824 -26.469 -5.379 1 96.25 162 ASP A O 1
ATOM 1229 N N . PRO A 1 163 ? -3.062 -27.516 -6.316 1 92.69 163 PRO A N 1
ATOM 1230 C CA . PRO A 1 163 ? -3.756 -28.797 -6.285 1 92.69 163 PRO A CA 1
ATOM 1231 C C . PRO A 1 163 ? -4.121 -29.25 -4.867 1 92.69 163 PRO A C 1
ATOM 1233 O O . PRO A 1 163 ? -5.086 -29.984 -4.676 1 92.69 163 PRO A O 1
ATOM 1236 N N . SER A 1 164 ? -3.434 -28.984 -3.896 1 90 164 SER A N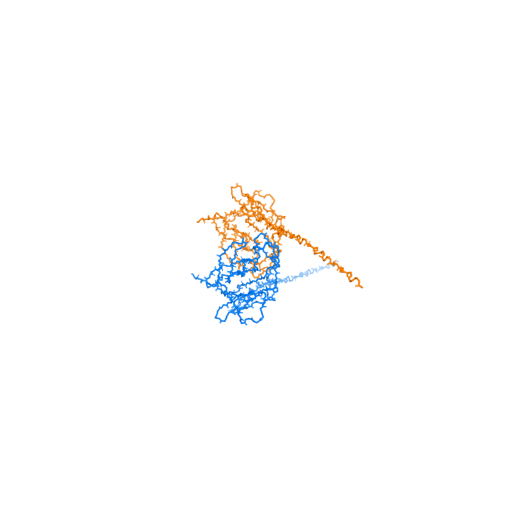 1
ATOM 1237 C CA . SER A 1 164 ? -3.717 -29.375 -2.518 1 90 164 SER A CA 1
ATOM 1238 C C . SER A 1 164 ? -4.695 -28.406 -1.862 1 90 164 SER A C 1
ATOM 1240 O O . SER A 1 164 ? -5.777 -28.797 -1.433 1 90 164 SER A O 1
ATOM 1242 N N . HIS A 1 165 ? -4.328 -27.156 -1.703 1 90.81 165 HIS A N 1
ATOM 1243 C CA . HIS A 1 165 ? -5.137 -26.094 -1.109 1 90.81 165 HIS A CA 1
ATOM 1244 C C . HIS A 1 165 ? -4.48 -24.734 -1.3 1 90.81 165 HIS A C 1
ATOM 1246 O O . HIS A 1 165 ? -3.256 -24.609 -1.245 1 90.81 165 HIS A O 1
ATOM 1252 N N . GLY A 1 166 ? -5.328 -23.859 -1.624 1 96.31 166 GLY A N 1
ATOM 1253 C CA . GLY A 1 166 ? -4.809 -22.516 -1.756 1 96.31 166 GLY A CA 1
ATOM 1254 C C . GLY A 1 166 ? -4.434 -22.156 -3.182 1 96.31 166 GLY A C 1
ATOM 1255 O O . GLY A 1 166 ? -5.102 -22.578 -4.129 1 96.31 166 GLY A O 1
ATOM 1256 N N . TYR A 1 167 ? -3.445 -21.297 -3.262 1 98.5 167 TYR A N 1
ATOM 1257 C CA . TYR A 1 167 ? -3.088 -20.734 -4.559 1 98.5 167 TYR A CA 1
ATOM 1258 C C . TYR A 1 167 ? -1.575 -20.672 -4.727 1 98.5 167 TYR A C 1
ATOM 1260 O O . TYR A 1 167 ? -0.833 -20.688 -3.74 1 98.5 167 TYR A O 1
ATOM 1268 N N . ARG A 1 168 ? -1.189 -20.594 -5.977 1 98.44 168 ARG A N 1
ATOM 1269 C CA . ARG A 1 168 ? 0.219 -20.422 -6.32 1 98.44 168 ARG A CA 1
ATOM 1270 C C . ARG A 1 168 ? 0.448 -19.094 -7.039 1 98.44 168 ARG A C 1
ATOM 1272 O O . ARG A 1 168 ? -0.264 -18.781 -7.992 1 98.44 168 ARG A O 1
ATOM 1279 N N . LEU A 1 169 ? 1.356 -18.344 -6.551 1 98.81 169 LEU A N 1
ATOM 1280 C CA . LEU A 1 169 ? 1.883 -17.188 -7.262 1 98.81 169 LEU A CA 1
ATOM 1281 C C . LEU A 1 169 ? 3.152 -17.547 -8.023 1 98.81 169 LEU A C 1
ATOM 1283 O O . LEU A 1 169 ? 4.164 -17.922 -7.422 1 98.81 169 LEU A O 1
ATOM 1287 N N . TYR A 1 170 ? 3.053 -17.344 -9.344 1 98.56 170 TYR A N 1
ATOM 1288 C CA . TYR A 1 170 ? 4.152 -17.734 -10.219 1 98.56 170 TYR A CA 1
ATOM 1289 C C . TYR A 1 170 ? 4.855 -16.516 -10.789 1 98.56 170 TYR A C 1
ATOM 1291 O O . TYR A 1 170 ? 4.207 -15.531 -11.172 1 98.56 170 TYR A O 1
ATOM 1299 N N . THR A 1 171 ? 6.105 -16.625 -10.875 1 98.44 171 THR A N 1
ATOM 1300 C CA . THR A 1 171 ? 6.918 -15.914 -11.859 1 98.44 171 THR A CA 1
ATOM 1301 C C . THR A 1 171 ? 7.738 -16.906 -12.695 1 98.44 171 THR A C 1
ATOM 1303 O O . THR A 1 171 ? 8.609 -17.594 -12.164 1 98.44 171 THR A O 1
ATOM 1306 N N . GLY A 1 172 ? 7.434 -16.859 -13.984 1 97.81 172 GLY A N 1
ATOM 1307 C CA . GLY A 1 172 ? 7.969 -17.984 -14.734 1 97.81 172 GLY A CA 1
ATOM 1308 C C . GLY A 1 172 ? 7.543 -19.344 -14.18 1 97.81 172 GLY A C 1
ATOM 1309 O O . GLY A 1 172 ? 6.348 -19.609 -14.047 1 97.81 172 GLY A O 1
ATOM 1310 N N . ARG A 1 173 ? 8.547 -20.156 -13.805 1 98.06 173 ARG A N 1
ATOM 1311 C CA . ARG A 1 173 ? 8.25 -21.484 -13.289 1 98.06 173 ARG A CA 1
ATOM 1312 C C . ARG A 1 173 ? 8.398 -21.531 -11.773 1 98.06 173 ARG A C 1
ATOM 1314 O O . ARG A 1 173 ? 8.117 -22.562 -11.148 1 98.06 173 ARG A O 1
ATOM 1321 N N . ASP A 1 174 ? 8.898 -20.484 -11.195 1 98.38 174 ASP A N 1
ATOM 1322 C CA . ASP A 1 174 ? 9.039 -20.422 -9.742 1 98.38 174 ASP A CA 1
ATOM 1323 C C . ASP A 1 174 ? 7.734 -19.984 -9.078 1 98.38 174 ASP A C 1
ATOM 1325 O O . ASP A 1 174 ? 7.02 -19.141 -9.602 1 98.38 174 ASP A O 1
ATOM 1329 N N . PHE A 1 175 ? 7.438 -20.594 -7.93 1 98.44 175 PHE A N 1
ATOM 1330 C CA . PHE A 1 175 ? 6.176 -20.234 -7.297 1 98.44 175 PHE A CA 1
ATOM 1331 C C . PHE A 1 175 ? 6.262 -20.391 -5.781 1 98.44 175 PHE A C 1
ATOM 1333 O O . PHE A 1 175 ? 7.172 -21.047 -5.273 1 98.44 175 PHE A O 1
ATOM 1340 N N . ILE A 1 176 ? 5.41 -19.703 -5.082 1 98.69 176 ILE A N 1
ATOM 1341 C CA . ILE A 1 176 ? 5.094 -19.922 -3.674 1 98.69 176 ILE A CA 1
ATOM 1342 C C . ILE A 1 176 ? 3.611 -20.266 -3.525 1 98.69 176 ILE A C 1
ATOM 1344 O O . ILE A 1 176 ? 2.812 -19.984 -4.422 1 98.69 176 ILE A O 1
ATOM 1348 N N . VAL A 1 177 ? 3.324 -20.875 -2.422 1 98.44 177 VAL A N 1
ATOM 1349 C CA . VAL A 1 177 ? 1.935 -21.188 -2.1 1 98.44 177 VAL A CA 1
ATOM 1350 C C . VAL A 1 177 ? 1.416 -20.188 -1.062 1 98.44 177 VAL A C 1
ATOM 1352 O O . VAL A 1 177 ? 2.119 -19.859 -0.105 1 98.44 177 VAL A O 1
ATOM 1355 N N . PHE A 1 178 ? 0.199 -19.719 -1.27 1 98.38 178 PHE A N 1
ATOM 1356 C CA . PHE A 1 178 ? -0.423 -18.828 -0.292 1 98.38 178 PHE A CA 1
ATOM 1357 C C . PHE A 1 178 ? -1.897 -19.172 -0.115 1 98.38 178 PHE A C 1
ATOM 1359 O O . PHE A 1 178 ? -2.496 -19.828 -0.972 1 98.38 178 PHE A O 1
ATOM 1366 N N . ASN A 1 179 ? -2.422 -18.781 0.979 1 97.06 179 ASN A N 1
ATOM 1367 C CA . ASN A 1 179 ? -3.84 -18.875 1.309 1 97.06 179 ASN A CA 1
ATOM 1368 C C . ASN A 1 179 ? -4.312 -17.672 2.121 1 97.06 179 ASN A C 1
ATOM 1370 O O . ASN A 1 179 ? -3.502 -16.953 2.697 1 97.06 179 ASN A O 1
ATOM 1374 N N . ARG A 1 180 ? -5.613 -17.5 2.023 1 96.31 180 ARG A N 1
ATOM 1375 C CA . ARG A 1 180 ? -6.168 -16.562 2.984 1 96.31 180 ARG A CA 1
ATOM 1376 C C . ARG A 1 180 ? -5.914 -17.016 4.418 1 96.31 180 ARG A C 1
ATOM 1378 O O . ARG A 1 180 ? -6.105 -18.188 4.742 1 96.31 180 ARG A O 1
ATOM 1385 N N . SER A 1 181 ? -5.402 -16.016 5.168 1 93.94 181 SER A N 1
ATOM 1386 C CA . SER A 1 181 ? -5.156 -16.391 6.559 1 93.94 181 SER A CA 1
ATOM 1387 C C . SER A 1 181 ? -6.465 -16.609 7.305 1 93.94 181 SER A C 1
ATOM 1389 O O . SER A 1 181 ? -7.441 -15.891 7.098 1 93.94 181 SER A O 1
ATOM 1391 N N . SER A 1 182 ? -6.602 -17.766 7.906 1 77.25 182 SER A N 1
ATOM 1392 C CA . SER A 1 182 ? -7.77 -18.016 8.75 1 77.25 182 SER A CA 1
ATOM 1393 C C . SER A 1 182 ? -7.812 -17.047 9.93 1 77.25 182 SER A C 1
ATOM 1395 O O . SER A 1 182 ? -6.77 -16.609 10.414 1 77.25 182 SER A O 1
ATOM 1397 N N . ASN A 1 183 ? -8.789 -16.062 10.023 1 57.16 183 ASN A N 1
ATOM 1398 C CA . ASN A 1 183 ? -8.914 -15.227 11.203 1 57.16 183 ASN A CA 1
ATOM 1399 C C . ASN A 1 183 ? -8.516 -15.969 12.477 1 57.16 183 ASN A C 1
ATOM 1401 O O . ASN A 1 183 ? -9.078 -17.016 12.781 1 57.16 183 ASN A O 1
ATOM 1405 N N . SER A 1 184 ? -7.34 -16.297 12.789 1 39.84 184 SER A N 1
ATOM 1406 C CA . SER A 1 184 ? -7.293 -16.812 14.156 1 39.84 184 SER A CA 1
ATOM 1407 C C . SER A 1 184 ? -8.211 -16.016 15.07 1 39.84 184 SER A C 1
ATOM 1409 O O . SER A 1 184 ? -8.125 -14.781 15.133 1 39.84 184 SER A O 1
ATOM 1411 N N . LYS A 1 185 ? -9.391 -16.531 15.539 1 29.44 185 LYS A N 1
ATOM 1412 C CA . LYS A 1 185 ? -10.062 -15.953 16.703 1 29.44 185 LYS A CA 1
ATOM 1413 C C . LYS A 1 185 ? -9.055 -15.445 17.719 1 29.44 185 LYS A C 1
ATOM 1415 O O . LYS A 1 185 ? -8.031 -16.078 17.969 1 29.44 185 LYS A O 1
ATOM 1420 N N . MET B 1 1 ? 78.625 -22.844 -63.688 1 34.59 1 MET B N 1
ATOM 1421 C CA . MET B 1 1 ? 77.312 -22.281 -63.406 1 34.59 1 MET B CA 1
ATOM 1422 C C . MET B 1 1 ? 77.125 -22.047 -61.938 1 34.59 1 MET B C 1
ATOM 1424 O O . MET B 1 1 ? 77.188 -22.984 -61.125 1 34.59 1 MET B O 1
ATOM 1428 N N . ARG B 1 2 ? 77.562 -20.797 -61.406 1 38.84 2 ARG B N 1
ATOM 1429 C CA . ARG B 1 2 ? 77.75 -20.219 -60.094 1 38.84 2 ARG B CA 1
ATOM 1430 C C . ARG B 1 2 ? 76.375 -20.016 -59.406 1 38.84 2 ARG B C 1
ATOM 1432 O O . ARG B 1 2 ? 75.5 -19.297 -59.938 1 38.84 2 ARG B O 1
ATOM 1439 N N . ILE B 1 3 ? 75.812 -21.094 -58.812 1 45.56 3 ILE B N 1
ATOM 1440 C CA . ILE B 1 3 ? 74.562 -21.172 -58.094 1 45.56 3 ILE B CA 1
ATOM 1441 C C . ILE B 1 3 ? 74.5 -20.141 -56.969 1 45.56 3 ILE B C 1
ATOM 1443 O O . ILE B 1 3 ? 75.375 -20.141 -56.094 1 45.56 3 ILE B O 1
ATOM 1447 N N . CYS B 1 4 ? 74.125 -18.891 -57.312 1 39.72 4 CYS B N 1
ATOM 1448 C CA . CYS B 1 4 ? 73.875 -17.75 -56.438 1 39.72 4 CYS B CA 1
ATOM 1449 C C . CYS B 1 4 ? 72.938 -18.125 -55.312 1 39.72 4 CYS B C 1
ATOM 1451 O O . CYS B 1 4 ? 71.812 -18.547 -55.562 1 39.72 4 CYS B O 1
ATOM 1453 N N . ARG B 1 5 ? 73.438 -18.531 -54.094 1 43.31 5 ARG B N 1
ATOM 1454 C CA . ARG B 1 5 ? 72.75 -18.844 -52.844 1 43.31 5 ARG B CA 1
ATOM 1455 C C . ARG B 1 5 ? 72 -17.625 -52.281 1 43.31 5 ARG B C 1
ATOM 1457 O O . ARG B 1 5 ? 72.625 -16.641 -51.906 1 43.31 5 ARG B O 1
ATOM 1464 N N . LEU B 1 6 ? 70.938 -17.172 -52.969 1 42.5 6 LEU B N 1
ATOM 1465 C CA . LEU B 1 6 ? 70.125 -16.047 -52.406 1 42.5 6 LEU B CA 1
ATOM 1466 C C . LEU B 1 6 ? 69.625 -16.359 -51 1 42.5 6 LEU B C 1
ATOM 1468 O O . LEU B 1 6 ? 69 -17.391 -50.781 1 42.5 6 LEU B O 1
ATOM 1472 N N . ASN B 1 7 ? 70.312 -15.859 -49.938 1 42.62 7 ASN B N 1
ATOM 1473 C CA . ASN B 1 7 ? 70 -15.875 -48.531 1 42.62 7 ASN B CA 1
ATOM 1474 C C . ASN B 1 7 ? 68.75 -15.086 -48.219 1 42.62 7 ASN B C 1
ATOM 1476 O O . ASN B 1 7 ? 68.688 -13.875 -48.406 1 42.62 7 ASN B O 1
ATOM 1480 N N . LEU B 1 8 ? 67.5 -15.57 -48.562 1 43.44 8 LEU B N 1
ATOM 1481 C CA . LEU B 1 8 ? 66.25 -14.875 -48.188 1 43.44 8 LEU B CA 1
ATOM 1482 C C . LEU B 1 8 ? 66.125 -14.75 -46.688 1 43.44 8 LEU B C 1
ATOM 1484 O O . LEU B 1 8 ? 66.062 -15.758 -45.969 1 43.44 8 LEU B O 1
ATOM 1488 N N . LEU B 1 9 ? 66.75 -13.695 -46 1 44.19 9 LEU B N 1
ATOM 1489 C CA . LEU B 1 9 ? 66.625 -13.359 -44.594 1 44.19 9 LEU B CA 1
ATOM 1490 C C . LEU B 1 9 ? 65.125 -12.969 -44.281 1 44.19 9 LEU B C 1
ATOM 1492 O O . LEU B 1 9 ? 64.625 -12.016 -44.844 1 44.19 9 LEU B O 1
ATOM 1496 N N . ALA B 1 10 ? 64.25 -13.938 -43.938 1 41.56 10 ALA B N 1
ATOM 1497 C CA . ALA B 1 10 ? 62.875 -13.727 -43.406 1 41.56 10 ALA B CA 1
ATOM 1498 C C . ALA B 1 10 ? 62.875 -12.867 -42.156 1 41.56 10 ALA B C 1
ATOM 1500 O O . ALA B 1 10 ? 63.531 -13.219 -41.156 1 41.56 10 ALA B O 1
ATOM 1501 N N . LEU B 1 11 ? 62.844 -11.508 -42.312 1 43.25 11 LEU B N 1
ATOM 1502 C CA . LEU B 1 11 ? 62.656 -10.555 -41.219 1 43.25 11 LEU B CA 1
ATOM 1503 C C . LEU B 1 11 ? 61.375 -10.805 -40.469 1 43.25 11 LEU B C 1
ATOM 1505 O O . LEU B 1 11 ? 60.281 -10.711 -41.031 1 43.25 11 LEU B O 1
ATOM 1509 N N . LEU B 1 12 ? 61.375 -11.68 -39.469 1 44.44 12 LEU B N 1
ATOM 1510 C CA . LEU B 1 12 ? 60.281 -11.898 -38.5 1 44.44 12 LEU B CA 1
ATOM 1511 C C . LEU B 1 12 ? 59.938 -10.609 -37.781 1 44.44 12 LEU B C 1
ATOM 1513 O O . LEU B 1 12 ? 60.75 -10.062 -37.031 1 44.44 12 LEU B O 1
ATOM 1517 N N . LEU B 1 13 ? 59.156 -9.727 -38.406 1 42.66 13 LEU B N 1
ATOM 1518 C CA . LEU B 1 13 ? 58.625 -8.562 -37.719 1 42.66 13 LEU B CA 1
ATOM 1519 C C . LEU B 1 13 ? 57.781 -8.977 -36.5 1 42.66 13 LEU B C 1
ATOM 1521 O O . LEU B 1 13 ? 56.781 -9.688 -36.656 1 42.66 13 LEU B O 1
ATOM 1525 N N . ILE B 1 14 ? 58.406 -9.094 -35.375 1 47.31 14 ILE B N 1
ATOM 1526 C CA . ILE B 1 14 ? 57.781 -9.25 -34.062 1 47.31 14 ILE B CA 1
ATOM 1527 C C . ILE B 1 14 ? 56.844 -8.062 -33.812 1 47.31 14 ILE B C 1
ATOM 1529 O O . ILE B 1 14 ? 57.312 -6.918 -33.719 1 47.31 14 ILE B O 1
ATOM 1533 N N . PHE B 1 15 ? 55.625 -8.047 -34.344 1 50.72 15 PHE B N 1
ATOM 1534 C CA . PHE B 1 15 ? 54.656 -7.055 -33.906 1 50.72 15 PHE B CA 1
ATOM 1535 C C . PHE B 1 15 ? 54.438 -7.16 -32.406 1 50.72 15 PHE B C 1
ATOM 1537 O O . PHE B 1 15 ? 54.094 -8.234 -31.891 1 50.72 15 PHE B O 1
ATOM 1544 N N . PRO B 1 16 ? 55.031 -6.273 -31.641 1 51.75 16 PRO B N 1
ATOM 1545 C CA . PRO B 1 16 ? 54.625 -6.227 -30.234 1 51.75 16 PRO B CA 1
ATOM 1546 C C . PRO B 1 16 ? 53.125 -6.016 -30.047 1 51.75 16 PRO B C 1
ATOM 1548 O O . PRO B 1 16 ? 52.562 -5.09 -30.641 1 51.75 16 PRO B O 1
ATOM 1551 N N . MET B 1 17 ? 52.344 -7.07 -29.953 1 45.81 17 MET B N 1
ATOM 1552 C CA . MET B 1 17 ? 50.969 -6.926 -29.484 1 45.81 17 MET B CA 1
ATOM 1553 C C . MET B 1 17 ? 50.906 -6.105 -28.203 1 45.81 17 MET B C 1
ATOM 1555 O O . MET B 1 17 ? 51.5 -6.496 -27.188 1 45.81 17 MET B O 1
ATOM 1559 N N . ALA B 1 18 ? 50.812 -4.77 -28.297 1 43.81 18 ALA B N 1
ATOM 1560 C CA . ALA B 1 18 ? 50.438 -3.918 -27.156 1 43.81 18 ALA B CA 1
ATOM 1561 C C . ALA B 1 18 ? 49.188 -4.43 -26.484 1 43.81 18 ALA B C 1
ATOM 1563 O O . ALA B 1 18 ? 48.125 -4.559 -27.109 1 43.81 18 ALA B O 1
ATOM 1564 N N . LEU B 1 19 ? 49.312 -5.219 -25.516 1 48.81 19 LEU B N 1
ATOM 1565 C CA . LEU B 1 19 ? 48.25 -5.496 -24.547 1 48.81 19 LEU B CA 1
ATOM 1566 C C . LEU B 1 19 ? 47.594 -4.203 -24.078 1 48.81 19 LEU B C 1
ATOM 1568 O O . LEU B 1 19 ? 48.25 -3.393 -23.406 1 48.81 19 LEU B O 1
ATOM 1572 N N . GLN B 1 20 ? 46.688 -3.658 -24.859 1 51.97 20 GLN B N 1
ATOM 1573 C CA . GLN B 1 20 ? 45.875 -2.611 -24.281 1 51.97 20 GLN B CA 1
ATOM 1574 C C . GLN B 1 20 ? 45.219 -3.084 -23 1 51.97 20 GLN B C 1
ATOM 1576 O O . GLN B 1 20 ? 44.531 -4.121 -22.969 1 51.97 20 GLN B O 1
ATOM 1581 N N . SER B 1 21 ? 45.75 -2.643 -21.875 1 54.16 21 SER B N 1
ATOM 1582 C CA . SER B 1 21 ? 45.094 -2.73 -20.578 1 54.16 21 SER B CA 1
ATOM 1583 C C . SER B 1 21 ? 43.688 -2.152 -20.625 1 54.16 21 SER B C 1
ATOM 1585 O O . SER B 1 21 ? 43.5 -0.959 -20.875 1 54.16 21 SER B O 1
ATOM 1587 N N . LEU B 1 22 ? 42.719 -2.951 -21.047 1 48.97 22 LEU B N 1
ATOM 1588 C CA . LEU B 1 22 ? 41.344 -2.559 -20.75 1 48.97 22 LEU B CA 1
ATOM 1589 C C . LEU B 1 22 ? 41.188 -2.219 -19.281 1 48.97 22 LEU B C 1
ATOM 1591 O O . LEU B 1 22 ? 41.188 -3.111 -18.422 1 48.97 22 LEU B O 1
ATOM 1595 N N . THR B 1 23 ? 41.688 -1.03 -18.922 1 50.66 23 THR B N 1
ATOM 1596 C CA . THR B 1 23 ? 41.219 -0.534 -17.625 1 50.66 23 THR B CA 1
ATOM 1597 C C . THR B 1 23 ? 39.719 -0.6 -17.516 1 50.66 23 THR B C 1
ATOM 1599 O O . THR B 1 23 ? 39 0.082 -18.266 1 50.66 23 THR B O 1
ATOM 1602 N N . ALA B 1 24 ? 39.125 -1.747 -17.062 1 45.25 24 ALA B N 1
ATOM 1603 C CA . ALA B 1 24 ? 37.75 -1.779 -16.609 1 45.25 24 ALA B CA 1
ATOM 1604 C C . ALA B 1 24 ? 37.438 -0.58 -15.727 1 45.25 24 ALA B C 1
ATOM 1606 O O . ALA B 1 24 ? 37.969 -0.463 -14.617 1 45.25 24 ALA B O 1
ATOM 1607 N N . HIS B 1 25 ? 37.031 0.535 -16.312 1 42.66 25 HIS B N 1
ATOM 1608 C CA . HIS B 1 25 ? 36.406 1.564 -15.477 1 42.66 25 HIS B CA 1
ATOM 1609 C C . HIS B 1 25 ? 35.281 0.983 -14.617 1 42.66 25 HIS B C 1
ATOM 1611 O O . HIS B 1 25 ? 34.281 0.509 -15.133 1 42.66 25 HIS B O 1
ATOM 1617 N N . ALA B 1 26 ? 35.625 0.506 -13.43 1 39.91 26 ALA B N 1
ATOM 1618 C CA . ALA B 1 26 ? 34.625 0.23 -12.422 1 39.91 26 ALA B CA 1
ATOM 1619 C C . ALA B 1 26 ? 33.594 1.351 -12.367 1 39.91 26 ALA B C 1
ATOM 1621 O O . ALA B 1 26 ? 33.906 2.49 -12.023 1 39.91 26 ALA B O 1
ATOM 1622 N N . GLN B 1 27 ? 32.562 1.286 -13.117 1 40.53 27 GLN B N 1
ATOM 1623 C CA . GLN B 1 27 ? 31.453 2.217 -12.945 1 40.53 27 GLN B CA 1
ATOM 1624 C C . GLN B 1 27 ? 31 2.258 -11.484 1 40.53 27 GLN B C 1
ATOM 1626 O O . GLN B 1 27 ? 30.609 1.232 -10.922 1 40.53 27 GLN B O 1
ATOM 1631 N N . THR B 1 28 ? 31.453 3.223 -10.742 1 37.56 28 THR B N 1
ATOM 1632 C CA . THR B 1 28 ? 30.938 3.506 -9.406 1 37.56 28 THR B CA 1
ATOM 1633 C C . THR B 1 28 ? 29.406 3.502 -9.406 1 37.56 28 THR B C 1
ATOM 1635 O O . THR B 1 28 ? 28.781 4.172 -10.227 1 37.56 28 THR B O 1
ATOM 1638 N N . ALA B 1 29 ? 28.781 2.41 -8.93 1 37.06 29 ALA B N 1
ATOM 1639 C CA . ALA B 1 29 ? 27.328 2.369 -8.711 1 37.06 29 ALA B CA 1
ATOM 1640 C C . ALA B 1 29 ? 26.812 3.719 -8.227 1 37.06 29 ALA B C 1
ATOM 1642 O O . ALA B 1 29 ? 27.5 4.426 -7.484 1 37.06 29 ALA B O 1
ATOM 1643 N N . PRO B 1 30 ? 25.906 4.402 -8.867 1 36 30 PRO B N 1
ATOM 1644 C CA . PRO B 1 30 ? 25.375 5.66 -8.344 1 36 30 PRO B CA 1
ATOM 1645 C C . PRO B 1 30 ? 25.125 5.613 -6.84 1 36 30 PRO B C 1
ATOM 1647 O O . PRO B 1 30 ? 24.641 4.605 -6.316 1 36 30 PRO B O 1
ATOM 1650 N N . ALA B 1 31 ? 25.781 6.539 -6.129 1 36.91 31 ALA B N 1
ATOM 1651 C CA . ALA B 1 31 ? 25.688 6.73 -4.684 1 36.91 31 ALA B CA 1
ATOM 1652 C C . ALA B 1 31 ? 24.234 6.727 -4.215 1 36.91 31 ALA B C 1
ATOM 1654 O O . ALA B 1 31 ? 23.344 7.195 -4.93 1 36.91 31 ALA B O 1
ATOM 1655 N N . ALA B 1 32 ? 23.906 5.777 -3.383 1 45.16 32 ALA B N 1
ATOM 1656 C CA . ALA B 1 32 ? 22.625 5.875 -2.705 1 45.16 32 ALA B CA 1
ATOM 1657 C C . ALA B 1 32 ? 22.281 7.328 -2.385 1 45.16 32 ALA B C 1
ATOM 1659 O O . ALA B 1 32 ? 23.172 8.141 -2.137 1 45.16 32 ALA B O 1
ATOM 1660 N N . PRO B 1 33 ? 21.141 7.859 -2.879 1 49.34 33 PRO B N 1
ATOM 1661 C CA . PRO B 1 33 ? 20.844 9.266 -2.6 1 49.34 33 PRO B CA 1
ATOM 1662 C C . PRO B 1 33 ? 21.297 9.695 -1.204 1 49.34 33 PRO B C 1
ATOM 1664 O O . PRO B 1 33 ? 21.344 8.875 -0.288 1 49.34 33 PRO B O 1
ATOM 1667 N N . PRO B 1 34 ? 21.906 10.844 -1.153 1 48.72 34 PRO B N 1
ATOM 1668 C CA . PRO B 1 34 ? 22.406 11.352 0.126 1 48.72 34 PRO B CA 1
ATOM 1669 C C . PRO B 1 34 ? 21.375 11.234 1.251 1 48.72 34 PRO B C 1
ATOM 1671 O O . PRO B 1 34 ? 20.203 11.578 1.061 1 48.72 34 PRO B O 1
ATOM 1674 N N . THR B 1 35 ? 21.641 10.344 2.137 1 65.75 35 THR B N 1
ATOM 1675 C CA . THR B 1 35 ? 20.859 10.25 3.371 1 65.75 35 THR B CA 1
ATOM 1676 C C . THR B 1 35 ? 20.828 11.594 4.086 1 65.75 35 THR B C 1
ATOM 1678 O O . THR B 1 35 ? 21.859 12.141 4.445 1 65.75 35 THR B O 1
ATOM 1681 N N . ASN B 1 36 ? 19.734 12.367 3.963 1 70.06 36 ASN B N 1
ATOM 1682 C CA . ASN B 1 36 ? 19.547 13.609 4.699 1 70.06 36 ASN B CA 1
ATOM 1683 C C . ASN B 1 36 ? 19.719 13.406 6.199 1 70.06 36 ASN B C 1
ATOM 1685 O O . ASN B 1 36 ? 19.234 12.422 6.758 1 70.06 36 ASN B O 1
ATOM 1689 N N . THR B 1 37 ? 20.359 14.312 6.773 1 85.25 37 THR B N 1
ATOM 1690 C CA . THR B 1 37 ? 20.609 14.219 8.211 1 85.25 37 THR B CA 1
ATOM 1691 C C . THR B 1 37 ? 19.453 14.844 9 1 85.25 37 THR B C 1
ATOM 1693 O O . THR B 1 37 ? 19.344 14.633 10.203 1 85.25 37 THR B O 1
ATOM 1696 N N . THR B 1 38 ? 18.672 15.672 8.25 1 91.88 38 THR B N 1
ATOM 1697 C CA . THR B 1 38 ? 17.516 16.25 8.906 1 91.88 38 THR B CA 1
ATOM 1698 C C . THR B 1 38 ? 16.234 15.961 8.117 1 91.88 38 THR B C 1
ATOM 1700 O O . THR B 1 38 ? 16.297 15.641 6.93 1 91.88 38 THR B O 1
ATOM 1703 N N . ASP B 1 39 ? 15.211 16.109 8.828 1 96.38 39 ASP B N 1
ATOM 1704 C CA . ASP B 1 39 ? 13.93 15.922 8.156 1 96.38 39 ASP B CA 1
ATOM 1705 C C . ASP B 1 39 ? 13.641 17.078 7.191 1 96.38 39 ASP B C 1
ATOM 1707 O O . ASP B 1 39 ? 13.977 18.219 7.473 1 96.38 39 ASP B O 1
ATOM 1711 N N . ILE B 1 40 ? 12.969 16.75 6.113 1 97.25 40 ILE B N 1
ATOM 1712 C CA . ILE B 1 40 ? 12.555 17.734 5.121 1 97.25 40 ILE B CA 1
ATOM 1713 C C . ILE B 1 40 ? 11.039 17.641 4.914 1 97.25 40 ILE B C 1
ATOM 1715 O O . ILE B 1 40 ? 10.508 16.578 4.602 1 97.25 40 ILE B O 1
ATOM 1719 N N . LEU B 1 41 ? 10.391 18.75 5.133 1 98.38 41 LEU B N 1
ATOM 1720 C CA . LEU B 1 41 ? 8.969 18.844 4.801 1 98.38 41 LEU B CA 1
ATOM 1721 C C . LEU B 1 41 ? 8.766 18.859 3.289 1 98.38 41 LEU B C 1
ATOM 1723 O O . LEU B 1 41 ? 9.453 19.594 2.578 1 98.38 41 LEU B O 1
ATOM 1727 N N . LEU B 1 42 ? 7.801 18.109 2.826 1 98.62 42 LEU B N 1
ATOM 1728 C CA . LEU B 1 42 ? 7.551 18.016 1.394 1 98.62 42 LEU B CA 1
ATOM 1729 C C . LEU B 1 42 ? 6.23 18.672 1.019 1 98.62 42 LEU B C 1
ATOM 1731 O O . LEU B 1 42 ? 5.199 18.422 1.646 1 98.62 42 LEU B O 1
ATOM 1735 N N . HIS B 1 43 ? 6.309 19.438 -0.017 1 98.31 43 HIS B N 1
ATOM 1736 C CA . HIS B 1 43 ? 5.133 20.078 -0.598 1 98.31 43 HIS B CA 1
ATOM 1737 C C . HIS B 1 43 ? 4.723 19.406 -1.901 1 98.31 43 HIS B C 1
ATOM 1739 O O . HIS B 1 43 ? 5.453 18.562 -2.426 1 98.31 43 HIS B O 1
ATOM 1745 N N . PRO B 1 44 ? 3.545 19.797 -2.389 1 98.5 44 PRO B N 1
ATOM 1746 C CA . PRO B 1 44 ? 3.027 19.078 -3.559 1 98.5 44 PRO B CA 1
ATOM 1747 C C . PRO B 1 44 ? 4.031 19.031 -4.707 1 98.5 44 PRO B C 1
ATOM 1749 O O . PRO B 1 44 ? 4.18 17.984 -5.355 1 98.5 44 PRO B O 1
ATOM 1752 N N . ALA B 1 45 ? 4.723 20.047 -4.941 1 98.12 45 ALA B N 1
ATOM 1753 C CA . ALA B 1 45 ? 5.676 20.078 -6.047 1 98.12 45 ALA B CA 1
ATOM 1754 C C . ALA B 1 45 ? 6.785 19.047 -5.852 1 98.12 45 ALA B C 1
ATOM 1756 O O . ALA B 1 45 ? 7.273 18.453 -6.82 1 98.12 45 ALA B O 1
ATOM 1757 N N . ASP B 1 46 ? 7.191 18.812 -4.621 1 98 46 ASP B N 1
ATOM 1758 C CA . ASP B 1 46 ? 8.242 17.844 -4.297 1 98 46 ASP B CA 1
ATOM 1759 C C . ASP B 1 46 ? 7.746 16.406 -4.484 1 98 46 ASP B C 1
ATOM 1761 O O . ASP B 1 46 ? 8.547 15.492 -4.672 1 98 46 ASP B O 1
ATOM 1765 N N . LEU B 1 47 ? 6.441 16.266 -4.41 1 98.5 47 LEU B N 1
ATOM 1766 C CA . LEU B 1 47 ? 5.84 14.938 -4.355 1 98.5 47 LEU B CA 1
ATOM 1767 C C . LEU B 1 47 ? 5.336 14.508 -5.73 1 98.5 47 LEU B C 1
ATOM 1769 O O . LEU B 1 47 ? 4.945 13.359 -5.926 1 98.5 47 LEU B O 1
ATOM 1773 N N . ASP B 1 48 ? 5.398 15.336 -6.637 1 97.69 48 ASP B N 1
ATOM 1774 C CA . ASP B 1 48 ? 4.738 15.148 -7.922 1 97.69 48 ASP B CA 1
ATOM 1775 C C . ASP B 1 48 ? 5.227 13.867 -8.602 1 97.69 48 ASP B C 1
ATOM 1777 O O . ASP B 1 48 ? 4.43 13.102 -9.148 1 97.69 48 ASP B O 1
ATOM 1781 N N . THR B 1 49 ? 6.477 13.617 -8.555 1 95.62 49 THR B N 1
ATOM 1782 C CA . THR B 1 49 ? 7.035 12.461 -9.25 1 95.62 49 THR B CA 1
ATOM 1783 C C . THR B 1 49 ? 6.949 11.211 -8.375 1 95.62 49 THR B C 1
ATOM 1785 O O . THR B 1 49 ? 7.074 10.094 -8.875 1 95.62 49 THR B O 1
ATOM 1788 N N . LEU B 1 50 ? 6.809 11.398 -7.09 1 97.88 50 LEU B N 1
ATOM 1789 C CA . LEU B 1 50 ? 6.758 10.281 -6.148 1 97.88 50 LEU B CA 1
ATOM 1790 C C . LEU B 1 50 ? 5.367 9.656 -6.121 1 97.88 50 LEU B C 1
ATOM 1792 O O . LEU B 1 50 ? 5.234 8.438 -6.023 1 97.88 50 LEU B O 1
ATOM 1796 N N . ILE B 1 51 ? 4.371 10.469 -6.191 1 98.81 51 ILE B N 1
ATOM 1797 C CA . ILE B 1 51 ? 2.99 10.023 -6.043 1 98.81 51 ILE B CA 1
ATOM 1798 C C . ILE B 1 51 ? 2.506 9.398 -7.352 1 98.81 51 ILE B C 1
ATOM 1800 O O . ILE B 1 51 ? 2.533 10.047 -8.398 1 98.81 51 ILE B O 1
ATOM 1804 N N . PRO B 1 52 ? 2.023 8.156 -7.281 1 98.81 52 PRO B N 1
ATOM 1805 C CA . PRO B 1 52 ? 1.384 7.598 -8.477 1 98.81 52 PRO B CA 1
ATOM 1806 C C . PRO B 1 52 ? 0.107 8.344 -8.859 1 98.81 52 PRO B C 1
ATOM 1808 O O . PRO B 1 52 ? -0.51 9 -8.016 1 98.81 52 PRO B O 1
ATOM 1811 N N . PRO B 1 53 ? -0.303 8.219 -10.117 1 98.56 53 PRO B N 1
ATOM 1812 C CA . PRO B 1 53 ? -1.479 8.969 -10.555 1 98.56 53 PRO B CA 1
ATOM 1813 C C . PRO B 1 53 ? -2.785 8.398 -10.016 1 98.56 53 PRO B C 1
ATOM 1815 O O . PRO B 1 53 ? -3.816 9.07 -10.031 1 98.56 53 PRO B O 1
ATOM 1818 N N . ALA B 1 54 ? -2.803 7.133 -9.641 1 98.81 54 ALA B N 1
ATOM 1819 C CA . ALA B 1 54 ? -3.949 6.453 -9.047 1 98.81 54 ALA B CA 1
ATOM 1820 C C . ALA B 1 54 ? -3.502 5.453 -7.984 1 98.81 54 ALA B C 1
ATOM 1822 O O . ALA B 1 54 ? -2.35 5.016 -7.98 1 98.81 54 ALA B O 1
ATOM 1823 N N . VAL B 1 55 ? -4.438 5.176 -7.113 1 98.88 55 VAL B N 1
ATOM 1824 C CA . VAL B 1 55 ? -4.141 4.262 -6.012 1 98.88 55 VAL B CA 1
ATOM 1825 C C . VAL B 1 55 ? -5.301 3.291 -5.82 1 98.88 55 VAL B C 1
ATOM 1827 O O . VAL B 1 55 ? -6.434 3.582 -6.211 1 98.88 55 VAL B O 1
ATOM 1830 N N . TYR B 1 56 ? -4.957 2.162 -5.242 1 98.88 56 TYR B N 1
ATOM 1831 C CA . TYR B 1 56 ? -5.945 1.127 -4.973 1 98.88 56 TYR B CA 1
ATOM 1832 C C . TYR B 1 56 ? -6.453 1.215 -3.541 1 98.88 56 TYR B C 1
ATOM 1834 O O . TYR B 1 56 ? -5.664 1.369 -2.604 1 98.88 56 TYR B O 1
ATOM 1842 N N . PHE B 1 57 ? -7.746 1.109 -3.395 1 98.75 57 PHE B N 1
ATOM 1843 C CA . PHE B 1 57 ? -8.375 0.992 -2.084 1 98.75 57 PHE B CA 1
ATOM 1844 C C . PHE B 1 57 ? -9.734 0.302 -2.195 1 98.75 57 PHE B C 1
ATOM 1846 O O . PHE B 1 57 ? -10.578 0.711 -2.99 1 98.75 57 PHE B O 1
ATOM 1853 N N . GLN B 1 58 ? -9.898 -0.815 -1.479 1 97.56 58 GLN B N 1
ATOM 1854 C CA . GLN B 1 58 ? -11.156 -1.52 -1.257 1 97.56 58 GLN B CA 1
ATOM 1855 C C . GLN B 1 58 ? -11.867 -1.799 -2.576 1 97.56 58 GLN B C 1
ATOM 1857 O O . GLN B 1 58 ? -13.023 -1.399 -2.762 1 97.56 58 GLN B O 1
ATOM 1862 N N . GLY B 1 59 ? -11.211 -2.459 -3.402 1 96.62 59 GLY B N 1
ATOM 1863 C CA . GLY B 1 59 ? -11.836 -3.025 -4.582 1 96.62 59 GLY B CA 1
ATOM 1864 C C . GLY B 1 59 ? -11.852 -2.074 -5.766 1 96.62 59 GLY B C 1
ATOM 1865 O O . GLY B 1 59 ? -12.523 -2.332 -6.766 1 96.62 59 GLY B O 1
ATOM 1866 N N . GLN B 1 60 ? -11.078 -1.017 -5.633 1 95.81 60 GLN B N 1
ATOM 1867 C CA . GLN B 1 60 ? -11.133 -0.04 -6.715 1 95.81 60 GLN B CA 1
ATOM 1868 C C . GLN B 1 60 ? -9.852 0.784 -6.781 1 95.81 60 GLN B C 1
ATOM 1870 O O . GLN B 1 60 ? -9.188 0.995 -5.766 1 95.81 60 GLN B O 1
ATOM 1875 N N . SER B 1 61 ? -9.555 1.143 -8.023 1 98.06 61 SER B N 1
ATOM 1876 C CA . SER B 1 61 ? -8.531 2.168 -8.219 1 98.06 61 SER B CA 1
ATOM 1877 C C . SER B 1 61 ? -9.164 3.535 -8.461 1 98.06 61 SER B C 1
ATOM 1879 O O . SER B 1 61 ? -10.164 3.645 -9.172 1 98.06 61 SER B O 1
ATOM 1881 N N . ALA B 1 62 ? -8.562 4.535 -7.871 1 98.69 62 ALA B N 1
ATOM 1882 C CA . ALA B 1 62 ? -9.055 5.906 -8.008 1 98.69 62 ALA B CA 1
ATOM 1883 C C . ALA B 1 62 ? -7.906 6.879 -8.242 1 98.69 62 ALA B C 1
ATOM 1885 O O . ALA B 1 62 ? -6.809 6.695 -7.711 1 98.69 62 ALA B O 1
ATOM 1886 N N . THR B 1 63 ? -8.141 7.91 -8.977 1 98.69 63 THR B N 1
ATOM 1887 C CA . THR B 1 63 ? -7.133 8.938 -9.211 1 98.69 63 THR B CA 1
ATOM 1888 C C . THR B 1 63 ? -6.887 9.758 -7.945 1 98.69 63 THR B C 1
ATOM 1890 O O . THR B 1 63 ? -7.707 9.75 -7.023 1 98.69 63 THR B O 1
ATOM 1893 N N . VAL B 1 64 ? -5.73 10.383 -7.953 1 98.81 64 VAL B N 1
ATOM 1894 C CA . VAL B 1 64 ? -5.387 11.211 -6.801 1 98.81 64 VAL B CA 1
ATOM 1895 C C . VAL B 1 64 ? -5.266 12.672 -7.23 1 98.81 64 VAL B C 1
ATOM 1897 O O . VAL B 1 64 ? -5.121 12.961 -8.422 1 98.81 64 VAL B O 1
ATOM 1900 N N . GLN B 1 65 ? -5.367 13.539 -6.246 1 98.69 65 GLN B N 1
ATOM 1901 C CA . GLN B 1 65 ? -5.145 14.969 -6.426 1 98.69 65 GLN B CA 1
ATOM 1902 C C . GLN B 1 65 ? -3.762 15.375 -5.922 1 98.69 65 GLN B C 1
ATOM 1904 O O . GLN B 1 65 ? -3.625 15.859 -4.797 1 98.69 65 GLN B O 1
ATOM 1909 N N . LYS B 1 66 ? -2.836 15.359 -6.789 1 98.62 66 LYS B N 1
ATOM 1910 C CA . LYS B 1 66 ? -1.448 15.562 -6.379 1 98.62 66 LYS B CA 1
ATOM 1911 C C . LYS B 1 66 ? -1.24 16.953 -5.797 1 98.62 66 LYS B C 1
ATOM 1913 O O . LYS B 1 66 ? -0.404 17.141 -4.91 1 98.62 66 LYS B O 1
ATOM 1918 N N . ARG B 1 67 ? -1.965 17.891 -6.285 1 98.25 67 ARG B N 1
ATOM 1919 C CA . ARG B 1 67 ? -1.847 19.266 -5.797 1 98.25 67 ARG B CA 1
ATOM 1920 C C . ARG B 1 67 ? -2.27 19.359 -4.336 1 98.25 67 ARG B C 1
ATOM 1922 O O . ARG B 1 67 ? -2.002 20.359 -3.672 1 98.25 67 ARG B O 1
ATOM 1929 N N . ASN B 1 68 ? -3.051 18.375 -3.871 1 98.75 68 ASN B N 1
ATOM 1930 C CA . ASN B 1 68 ? -3.479 18.281 -2.479 1 98.75 68 ASN B CA 1
ATOM 1931 C C . ASN B 1 68 ? -2.766 17.141 -1.754 1 98.75 68 ASN B C 1
ATOM 1933 O O . ASN B 1 68 ? -3.371 16.109 -1.473 1 98.75 68 ASN B O 1
ATOM 1937 N N . SER B 1 69 ? -1.522 17.406 -1.486 1 98.94 69 SER B N 1
ATOM 1938 C CA . SER B 1 69 ? -0.646 16.422 -0.862 1 98.94 69 SER B CA 1
ATOM 1939 C C . SER B 1 69 ? 0.353 17.094 0.078 1 98.94 69 SER B C 1
ATOM 1941 O O . SER B 1 69 ? 0.471 18.312 0.099 1 98.94 69 SER B O 1
ATOM 1943 N N . GLY B 1 70 ? 0.966 16.312 0.885 1 98.88 70 GLY B N 1
ATOM 1944 C CA . GLY B 1 70 ? 2.037 16.688 1.791 1 98.88 70 GLY B CA 1
ATOM 1945 C C . GLY B 1 70 ? 2.748 15.5 2.41 1 98.88 70 GLY B C 1
ATOM 1946 O O . GLY B 1 70 ? 2.225 14.383 2.404 1 98.88 70 GLY B O 1
ATOM 1947 N N . GLY B 1 71 ? 3.971 15.75 2.865 1 98.81 71 GLY B N 1
ATOM 1948 C CA . GLY B 1 71 ? 4.711 14.648 3.451 1 98.81 71 GLY B CA 1
ATOM 1949 C C . GLY B 1 71 ? 6.004 15.086 4.117 1 98.81 71 GLY B C 1
ATOM 1950 O O . GLY B 1 71 ? 6.211 16.281 4.359 1 98.81 71 GLY B O 1
ATOM 1951 N N . VAL B 1 72 ? 6.715 14.117 4.535 1 98.69 72 VAL B N 1
ATOM 1952 C CA . VAL B 1 72 ? 8.008 14.312 5.18 1 98.69 72 VAL B CA 1
ATOM 1953 C C . VAL B 1 72 ? 9.023 13.328 4.598 1 98.69 72 VAL B C 1
ATOM 1955 O O . VAL B 1 72 ? 8.719 12.148 4.406 1 98.69 72 VAL B O 1
ATOM 1958 N N . HIS B 1 73 ? 10.117 13.82 4.199 1 98.06 73 HIS B N 1
ATOM 1959 C CA . HIS B 1 73 ? 11.312 13.016 3.988 1 98.06 73 HIS B CA 1
ATOM 1960 C C . HIS B 1 73 ? 12.195 12.992 5.234 1 98.06 73 HIS B C 1
ATOM 1962 O O . HIS B 1 73 ? 12.875 13.969 5.535 1 98.06 73 HIS B O 1
ATOM 1968 N N . PHE B 1 74 ? 12.133 11.891 5.949 1 97 74 PHE B N 1
ATOM 1969 C CA . PHE B 1 74 ? 12.797 11.805 7.246 1 97 74 PHE B CA 1
ATOM 1970 C C . PHE B 1 74 ? 14.305 11.688 7.078 1 97 74 PHE B C 1
ATOM 1972 O O . PHE B 1 74 ? 14.781 11.18 6.062 1 97 74 PHE B O 1
ATOM 1979 N N . ALA B 1 75 ? 14.938 12.125 8.133 1 94.56 75 ALA B N 1
ATOM 1980 C CA . ALA B 1 75 ? 16.375 11.844 8.203 1 94.56 75 ALA B CA 1
ATOM 1981 C C . ALA B 1 75 ? 16.641 10.359 8.016 1 94.56 75 ALA B C 1
ATOM 1983 O O . ALA B 1 75 ? 15.93 9.516 8.562 1 94.56 75 ALA B O 1
ATOM 1984 N N . GLY B 1 76 ? 17.641 10.055 7.246 1 91.25 76 GLY B N 1
ATOM 1985 C CA . GLY B 1 76 ? 17.969 8.664 6.98 1 91.25 76 GLY B CA 1
ATOM 1986 C C . GLY B 1 76 ? 17.312 8.125 5.723 1 91.25 76 GLY B C 1
ATOM 1987 O O . GLY B 1 76 ? 17.625 7.012 5.281 1 91.25 76 GLY B O 1
ATOM 1988 N N . GLY B 1 77 ? 16.172 8.781 5.234 1 92.5 77 GLY B N 1
ATOM 1989 C CA . GLY B 1 77 ? 15.82 8.438 3.869 1 92.5 77 GLY B CA 1
ATOM 1990 C C . GLY B 1 77 ? 14.344 8.125 3.693 1 92.5 77 GLY B C 1
ATOM 1991 O O . GLY B 1 77 ? 13.766 8.398 2.641 1 92.5 77 GLY B O 1
ATOM 1992 N N . PRO B 1 78 ? 13.711 7.645 4.73 1 97 78 PRO B N 1
ATOM 1993 C CA . PRO B 1 78 ? 12.352 7.168 4.465 1 97 78 PRO B CA 1
ATOM 1994 C C . PRO B 1 78 ? 11.359 8.305 4.215 1 97 78 PRO B C 1
ATOM 1996 O O . PRO B 1 78 ? 11.453 9.359 4.852 1 97 78 PRO B O 1
ATOM 1999 N N . TYR B 1 79 ? 10.445 8.031 3.32 1 98.06 79 TYR B N 1
ATOM 2000 C CA . TYR B 1 79 ? 9.383 8.977 2.99 1 98.06 79 TYR B CA 1
ATOM 2001 C C . TYR B 1 79 ? 8.094 8.633 3.734 1 98.06 79 TYR B C 1
ATOM 2003 O O . TYR B 1 79 ? 7.805 7.457 3.969 1 98.06 79 TYR B O 1
ATOM 2011 N N . MET B 1 80 ? 7.395 9.633 4.094 1 98.75 80 MET B N 1
ATOM 2012 C CA . MET B 1 80 ? 5.969 9.586 4.406 1 98.75 80 MET B CA 1
ATOM 2013 C C . MET B 1 80 ? 5.207 10.664 3.645 1 98.75 80 MET B C 1
ATOM 2015 O O . MET B 1 80 ? 5.641 11.82 3.598 1 98.75 80 MET B O 1
ATOM 2019 N N . PHE B 1 81 ? 4.051 10.242 2.982 1 98.88 81 PHE B N 1
ATOM 2020 C CA . PHE B 1 81 ? 3.246 11.297 2.365 1 98.88 81 PHE B CA 1
ATOM 2021 C C . PHE B 1 81 ? 1.777 10.891 2.314 1 98.88 81 PHE B C 1
ATOM 2023 O O . PHE B 1 81 ? 1.448 9.711 2.447 1 98.88 81 PHE B O 1
ATOM 2030 N N . ALA B 1 82 ? 0.976 11.844 2.213 1 98.94 82 ALA B N 1
ATOM 2031 C CA . ALA B 1 82 ? -0.469 11.711 2.051 1 98.94 82 ALA B CA 1
ATOM 2032 C C . ALA B 1 82 ? -0.964 12.516 0.852 1 98.94 82 ALA B C 1
ATOM 2034 O O . ALA B 1 82 ? -0.402 13.562 0.524 1 98.94 82 ALA B O 1
ATOM 2035 N N . VAL B 1 83 ? -1.985 11.992 0.245 1 98.94 83 VAL B N 1
ATOM 2036 C CA . VAL B 1 83 ? -2.533 12.656 -0.938 1 98.94 83 VAL B CA 1
ATOM 2037 C C . VAL B 1 83 ? -4.047 12.453 -0.987 1 98.94 83 VAL B C 1
ATOM 2039 O O . VAL B 1 83 ? -4.547 11.375 -0.667 1 98.94 83 VAL B O 1
ATOM 2042 N N . LYS B 1 84 ? -4.734 13.484 -1.361 1 98.88 84 LYS B N 1
ATOM 2043 C CA . LYS B 1 84 ? -6.184 13.375 -1.515 1 98.88 84 LYS B CA 1
ATOM 2044 C C . LYS B 1 84 ? -6.543 12.453 -2.672 1 98.88 84 LYS B C 1
ATOM 2046 O O . LYS B 1 84 ? -5.879 12.461 -3.711 1 98.88 84 LYS B O 1
ATOM 2051 N N . VAL B 1 85 ? -7.629 11.758 -2.475 1 98.81 85 VAL B N 1
ATOM 2052 C CA . VAL B 1 85 ? -8.109 10.805 -3.475 1 98.81 85 VAL B CA 1
ATOM 2053 C C . VAL B 1 85 ? -9.422 11.305 -4.07 1 98.81 85 VAL B C 1
ATOM 2055 O O . VAL B 1 85 ? -10.273 11.844 -3.355 1 98.81 85 VAL B O 1
ATOM 2058 N N . ASP B 1 86 ? -9.57 11.133 -5.363 1 98.44 86 ASP B N 1
ATOM 2059 C CA . ASP B 1 86 ? -10.867 11.344 -5.984 1 98.44 86 ASP B CA 1
ATOM 2060 C C . ASP B 1 86 ? -11.812 10.172 -5.711 1 98.44 86 ASP B C 1
ATOM 2062 O O . ASP B 1 86 ? -11.836 9.203 -6.473 1 98.44 86 ASP B O 1
ATOM 2066 N N . THR B 1 87 ? -12.703 10.391 -4.738 1 97.31 87 THR B N 1
ATOM 2067 C CA . THR B 1 87 ? -13.477 9.258 -4.238 1 97.31 87 THR B CA 1
ATOM 2068 C C . THR B 1 87 ? -14.844 9.203 -4.91 1 97.31 87 THR B C 1
ATOM 2070 O O . THR B 1 87 ? -15.75 8.516 -4.43 1 97.31 87 THR B O 1
ATOM 2073 N N . GLY B 1 88 ? -15.031 9.867 -5.961 1 95.06 88 GLY B N 1
ATOM 2074 C CA . GLY B 1 88 ? -16.328 9.945 -6.629 1 95.06 88 GLY B CA 1
ATOM 2075 C C . GLY B 1 88 ? -16.859 8.586 -7.047 1 95.06 88 GLY B C 1
ATOM 2076 O O . GLY B 1 88 ? -18.078 8.383 -7.113 1 95.06 88 GLY B O 1
ATOM 2077 N N . GLY B 1 89 ? -16.109 7.598 -7.383 1 93.19 89 GLY B N 1
ATOM 2078 C CA . GLY B 1 89 ? -16.531 6.277 -7.82 1 93.19 89 GLY B CA 1
ATOM 2079 C C . GLY B 1 89 ? -16.953 5.375 -6.676 1 93.19 89 GLY B C 1
ATOM 2080 O O . GLY B 1 89 ? -17.547 4.32 -6.895 1 93.19 89 GLY B O 1
ATOM 2081 N N . TYR B 1 90 ? -16.719 5.773 -5.465 1 96.56 90 TYR B N 1
ATOM 2082 C CA . TYR B 1 90 ? -17.062 4.98 -4.289 1 96.56 90 TYR B CA 1
ATOM 2083 C C . TYR B 1 90 ? -18.484 5.281 -3.82 1 96.56 90 TYR B C 1
ATOM 2085 O O . TYR B 1 90 ? -19.047 6.328 -4.148 1 96.56 90 TYR B O 1
ATOM 2093 N N . SER B 1 91 ? -18.984 4.348 -3.076 1 96 91 SER B N 1
ATOM 2094 C CA . SER B 1 91 ? -20.25 4.602 -2.395 1 96 91 SER B CA 1
ATOM 2095 C C . SER B 1 91 ? -20.109 5.727 -1.375 1 96 91 SER B C 1
ATOM 2097 O O . SER B 1 91 ? -19.016 6.02 -0.907 1 96 91 SER B O 1
ATOM 2099 N N . SER B 1 92 ? -21.188 6.277 -0.978 1 96.06 92 SER B N 1
ATOM 2100 C CA . SER B 1 92 ? -21.172 7.359 -0.002 1 96.06 92 SER B CA 1
ATOM 2101 C C . SER B 1 92 ? -20.594 6.902 1.331 1 96.06 92 SER B C 1
ATOM 2103 O O . SER B 1 92 ? -19.906 7.668 2.006 1 96.06 92 SER B O 1
ATOM 2105 N N . SER B 1 93 ? -20.891 5.703 1.689 1 95.94 93 SER B N 1
ATOM 2106 C CA . SER B 1 93 ? -20.406 5.18 2.961 1 95.94 93 SER B CA 1
ATOM 2107 C C . SER B 1 93 ? -18.875 5.109 2.982 1 95.94 93 SER B C 1
ATOM 2109 O O . SER B 1 93 ? -18.25 5.383 4.008 1 95.94 93 SER B O 1
ATOM 2111 N N . ILE B 1 94 ? -18.328 4.742 1.895 1 97.19 94 ILE B N 1
ATOM 2112 C CA . ILE B 1 94 ? -16.875 4.676 1.816 1 97.19 94 ILE B CA 1
ATOM 2113 C C . ILE B 1 94 ? -16.297 6.09 1.736 1 97.19 94 ILE B C 1
ATOM 2115 O O . ILE B 1 94 ? -15.289 6.395 2.377 1 97.19 94 ILE B O 1
ATOM 2119 N N . GLN B 1 95 ? -16.938 6.988 1.013 1 97.5 95 GLN B N 1
ATOM 2120 C CA . GLN B 1 95 ? -16.469 8.359 0.832 1 97.5 95 GLN B CA 1
ATOM 2121 C C . GLN B 1 95 ? -16.375 9.094 2.168 1 97.5 95 GLN B C 1
ATOM 2123 O O . GLN B 1 95 ? -15.516 9.953 2.35 1 97.5 95 GLN B O 1
ATOM 2128 N N . GLU B 1 96 ? -17.219 8.797 3.086 1 96.69 96 GLU B N 1
ATOM 2129 C CA . GLU B 1 96 ? -17.234 9.438 4.395 1 96.69 96 GLU B CA 1
ATOM 2130 C C . GLU B 1 96 ? -16.031 9.031 5.234 1 96.69 96 GLU B C 1
ATOM 2132 O O . GLU B 1 96 ? -15.625 9.75 6.145 1 96.69 96 GLU B O 1
ATOM 2137 N N . ARG B 1 97 ? -15.469 7.922 4.941 1 98.19 97 ARG B N 1
ATOM 2138 C CA . ARG B 1 97 ? -14.414 7.328 5.758 1 98.19 97 ARG B CA 1
ATOM 2139 C C . ARG B 1 97 ? -13.055 7.469 5.086 1 98.19 97 ARG B C 1
ATOM 2141 O O . ARG B 1 97 ? -12.031 7.594 5.762 1 98.19 97 ARG B O 1
ATOM 2148 N N . TYR B 1 98 ? -13.117 7.418 3.805 1 98.56 98 TYR B N 1
ATOM 2149 C CA . TYR B 1 98 ? -11.914 7.371 2.986 1 98.56 98 TYR B CA 1
ATOM 2150 C C . TYR B 1 98 ? -11.789 8.617 2.119 1 98.56 98 TYR B C 1
ATOM 2152 O O . TYR B 1 98 ? -12.594 8.828 1.208 1 98.56 98 TYR B O 1
ATOM 2160 N N . GLN B 1 99 ? -10.727 9.422 2.359 1 98.25 99 GLN B N 1
ATOM 2161 C CA . GLN B 1 99 ? -10.547 10.664 1.625 1 98.25 99 GLN B CA 1
ATOM 2162 C C . GLN B 1 99 ? -9.094 10.836 1.168 1 98.25 99 GLN B C 1
ATOM 2164 O O . GLN B 1 99 ? -8.82 11.594 0.241 1 98.25 99 GLN B O 1
ATOM 2169 N N . THR B 1 100 ? -8.258 10.227 1.898 1 98.88 100 THR B N 1
ATOM 2170 C CA . THR B 1 100 ? -6.824 10.445 1.761 1 98.88 100 THR B CA 1
ATOM 2171 C C . THR B 1 100 ? -6.074 9.109 1.747 1 98.88 100 THR B C 1
ATOM 2173 O O . THR B 1 100 ? -6.41 8.195 2.502 1 98.88 100 THR B O 1
ATOM 2176 N N . TYR B 1 101 ? -5.168 9.016 0.841 1 98.94 101 TYR B N 1
ATOM 2177 C CA . TYR B 1 101 ? -4.246 7.887 0.802 1 98.94 101 TYR B CA 1
ATOM 2178 C C . TYR B 1 101 ? -2.934 8.234 1.494 1 98.94 101 TYR B C 1
ATOM 2180 O O . TYR B 1 101 ? -2.348 9.289 1.241 1 98.94 101 TYR B O 1
ATOM 2188 N N . LEU B 1 102 ? -2.494 7.379 2.422 1 98.94 102 LEU B N 1
ATOM 2189 C CA . LEU B 1 102 ? -1.277 7.582 3.199 1 98.94 102 LEU B CA 1
ATOM 2190 C C . LEU B 1 102 ? -0.255 6.488 2.902 1 98.94 102 LEU B C 1
ATOM 2192 O O . LEU B 1 102 ? -0.573 5.301 2.967 1 98.94 102 LEU B O 1
ATOM 2196 N N . ILE B 1 103 ? 0.924 6.855 2.547 1 98.94 103 ILE B N 1
ATOM 2197 C CA . ILE B 1 103 ? 2.051 5.945 2.379 1 98.94 103 ILE B CA 1
ATOM 2198 C C . ILE B 1 103 ? 3.162 6.309 3.361 1 98.94 103 ILE B C 1
ATOM 2200 O O . ILE B 1 103 ? 3.498 7.484 3.52 1 98.94 103 ILE B O 1
ATOM 2204 N N . THR B 1 104 ? 3.703 5.34 4.035 1 98.88 104 THR B N 1
ATOM 2205 C CA . THR B 1 104 ? 4.863 5.543 4.895 1 98.88 104 THR B CA 1
ATOM 2206 C C . THR B 1 104 ? 5.871 4.41 4.719 1 98.88 104 THR B C 1
ATOM 2208 O O . THR B 1 104 ? 5.496 3.236 4.691 1 98.88 104 THR B O 1
ATOM 2211 N N . GLU B 1 105 ? 7.117 4.809 4.594 1 98.44 105 GLU B N 1
ATOM 2212 C CA . GLU B 1 105 ? 8.203 3.85 4.441 1 98.44 105 GLU B CA 1
ATOM 2213 C C . GLU B 1 105 ? 8.758 3.422 5.797 1 98.44 105 GLU B C 1
ATOM 2215 O O . GLU B 1 105 ? 9.641 2.564 5.871 1 98.44 105 GLU B O 1
ATOM 2220 N N . THR B 1 106 ? 8.297 4.031 6.824 1 97.88 106 THR B N 1
ATOM 2221 C CA . THR B 1 106 ? 8.695 3.727 8.195 1 97.88 106 THR B CA 1
ATOM 2222 C C . THR B 1 106 ? 7.492 3.777 9.133 1 97.88 106 THR B C 1
ATOM 2224 O O . THR B 1 106 ? 6.453 4.34 8.781 1 97.88 106 THR B O 1
ATOM 2227 N N . ALA B 1 107 ? 7.664 3.137 10.258 1 98.25 107 ALA B N 1
ATOM 2228 C CA . ALA B 1 107 ? 6.578 3.164 11.227 1 98.25 107 ALA B CA 1
ATOM 2229 C C . ALA B 1 107 ? 6.34 4.582 11.75 1 98.25 107 ALA B C 1
ATOM 2231 O O . ALA B 1 107 ? 7.293 5.34 11.953 1 98.25 107 ALA B O 1
ATOM 2232 N N . LEU B 1 108 ? 5.117 4.867 11.953 1 98.56 108 LEU B N 1
ATOM 2233 C CA . LEU B 1 108 ? 4.711 6.145 12.531 1 98.56 108 LEU B CA 1
ATOM 2234 C C . LEU B 1 108 ? 4.055 5.945 13.891 1 98.56 108 LEU B C 1
ATOM 2236 O O . LEU B 1 108 ? 3.496 4.883 14.164 1 98.56 108 LEU B O 1
ATOM 2240 N N . ASP B 1 109 ? 4.195 6.918 14.656 1 98.06 109 ASP B N 1
ATOM 2241 C CA . ASP B 1 109 ? 3.336 7.102 15.82 1 98.06 109 ASP B CA 1
ATOM 2242 C C . ASP B 1 109 ? 2.305 8.203 15.578 1 98.06 109 ASP B C 1
ATOM 2244 O O . ASP B 1 109 ? 2.668 9.352 15.328 1 98.06 109 ASP B O 1
ATOM 2248 N N . ILE B 1 110 ? 1.104 7.828 15.594 1 97.88 110 ILE B N 1
ATOM 2249 C CA . ILE B 1 110 ? 0.01 8.781 15.422 1 97.88 110 ILE B CA 1
ATOM 2250 C C . ILE B 1 110 ? -0.789 8.883 16.719 1 97.88 110 ILE B C 1
ATOM 2252 O O . ILE B 1 110 ? -1.566 7.988 17.047 1 97.88 110 ILE B O 1
ATOM 2256 N N . ASP B 1 111 ? -0.554 9.93 17.391 1 94.06 111 ASP B N 1
ATOM 2257 C CA . ASP B 1 111 ? -1.221 10.188 18.656 1 94.06 111 ASP B CA 1
ATOM 2258 C C . ASP B 1 111 ? -1.145 8.969 19.578 1 94.06 111 ASP B C 1
ATOM 2260 O O . ASP B 1 111 ? -2.154 8.547 20.141 1 94.06 111 ASP B O 1
ATOM 2264 N N . GLY B 1 112 ? -0.026 8.328 19.562 1 92.12 112 GLY B N 1
ATOM 2265 C CA . GLY B 1 112 ? 0.25 7.234 20.469 1 92.12 112 GLY B CA 1
ATOM 2266 C C . GLY B 1 112 ? -0.005 5.871 19.859 1 92.12 112 GLY B C 1
ATOM 2267 O O . GLY B 1 112 ? 0.245 4.844 20.5 1 92.12 112 GLY B O 1
ATOM 2268 N N . HIS B 1 113 ? -0.533 5.797 18.703 1 97.06 113 HIS B N 1
ATOM 2269 C CA . HIS B 1 113 ? -0.798 4.535 18.016 1 97.06 113 HIS B CA 1
ATOM 2270 C C . HIS B 1 113 ? 0.244 4.27 16.938 1 97.06 113 HIS B C 1
ATOM 2272 O O . HIS B 1 113 ? 0.471 5.113 16.078 1 97.06 113 HIS B O 1
ATOM 2278 N N . LYS B 1 114 ? 0.76 3.105 16.969 1 97.75 114 LYS B N 1
ATOM 2279 C CA . LYS B 1 114 ? 1.799 2.756 16 1 97.75 114 LYS B CA 1
ATOM 2280 C C . LYS B 1 114 ? 1.189 2.293 14.68 1 97.75 114 LYS B C 1
ATOM 2282 O O . LYS B 1 114 ? 0.243 1.504 14.672 1 97.75 114 LYS B O 1
ATOM 2287 N N . LEU B 1 115 ? 1.714 2.799 13.68 1 98.56 115 LEU B N 1
ATOM 2288 C CA . LEU B 1 115 ? 1.373 2.406 12.312 1 98.56 115 LEU B CA 1
ATOM 2289 C C . LEU B 1 115 ? 2.607 1.92 11.562 1 98.56 115 LEU B C 1
ATOM 2291 O O . LEU B 1 115 ? 3.521 2.701 11.297 1 98.56 115 LEU B O 1
ATOM 2295 N N . PRO B 1 116 ? 2.631 0.653 11.18 1 98.12 116 PRO B N 1
ATOM 2296 C CA . PRO B 1 116 ? 3.799 0.153 10.453 1 98.12 116 PRO B CA 1
ATOM 2297 C C . PRO B 1 116 ? 3.934 0.767 9.062 1 98.12 116 PRO B C 1
ATOM 2299 O O . PRO B 1 116 ? 2.99 1.384 8.562 1 98.12 116 PRO B O 1
ATOM 2302 N N . ALA B 1 117 ? 5.102 0.612 8.492 1 98.69 117 ALA B N 1
ATOM 2303 C CA . ALA B 1 117 ? 5.281 0.992 7.09 1 98.69 117 ALA B CA 1
ATOM 2304 C C . ALA B 1 117 ? 4.234 0.328 6.199 1 98.69 117 ALA B C 1
ATOM 2306 O O . ALA B 1 117 ? 3.869 -0.829 6.422 1 98.69 117 ALA B O 1
ATOM 2307 N N . GLY B 1 118 ? 3.723 1.095 5.227 1 98.75 118 GLY B N 1
ATOM 2308 C CA . GLY B 1 118 ? 2.688 0.551 4.363 1 98.75 118 GLY B CA 1
ATOM 2309 C C . GLY B 1 118 ? 1.835 1.62 3.707 1 98.75 118 GLY B C 1
ATOM 2310 O O . GLY B 1 118 ? 2.211 2.793 3.684 1 98.75 118 GLY B O 1
ATOM 2311 N N . ALA B 1 119 ? 0.797 1.204 3.043 1 98.94 119 ALA B N 1
ATOM 2312 C CA . ALA B 1 119 ? -0.229 2.057 2.447 1 98.94 119 ALA B CA 1
ATOM 2313 C C . ALA B 1 119 ? -1.556 1.916 3.188 1 98.94 119 ALA B C 1
ATOM 2315 O O . ALA B 1 119 ? -1.937 0.813 3.59 1 98.94 119 ALA B O 1
ATOM 2316 N N . TYR B 1 120 ? -2.242 3.07 3.318 1 98.94 120 TYR B N 1
ATOM 2317 C CA . TYR B 1 120 ? -3.441 3.113 4.145 1 98.94 120 TYR B CA 1
ATOM 2318 C C . TYR B 1 120 ? -4.473 4.07 3.562 1 98.94 120 TYR B C 1
ATOM 2320 O O . TYR B 1 120 ? -4.117 5.051 2.906 1 98.94 120 TYR B O 1
ATOM 2328 N N . GLY B 1 121 ? -5.754 3.697 3.758 1 98.94 121 GLY B N 1
ATOM 2329 C CA . GLY B 1 121 ? -6.789 4.711 3.658 1 98.94 121 GLY B CA 1
ATOM 2330 C C . GLY B 1 121 ? -7.023 5.453 4.961 1 98.94 121 GLY B C 1
ATOM 2331 O O . GLY B 1 121 ? -7.027 4.852 6.035 1 98.94 121 GLY B O 1
ATOM 2332 N N . VAL B 1 122 ? -7.188 6.758 4.836 1 98.94 122 VAL B N 1
ATOM 2333 C CA . VAL B 1 122 ? -7.426 7.508 6.066 1 98.94 122 VAL B CA 1
ATOM 2334 C C . VAL B 1 122 ? -8.469 8.594 5.816 1 98.94 122 VAL B C 1
ATOM 2336 O O . VAL B 1 122 ? -8.688 9 4.676 1 98.94 122 VAL B O 1
ATOM 2339 N N . GLY B 1 123 ? -9.055 9.008 6.875 1 98.81 123 GLY B N 1
ATOM 2340 C CA . GLY B 1 123 ? -10.016 10.094 6.766 1 98.81 123 GLY B CA 1
ATOM 2341 C C . GLY B 1 123 ? -10.336 10.742 8.094 1 98.81 123 GLY B C 1
ATOM 2342 O O . GLY B 1 123 ? -10.273 10.094 9.141 1 98.81 123 GLY B O 1
ATOM 2343 N N . PHE B 1 124 ? -10.547 12.07 8.07 1 98.56 124 PHE B N 1
ATOM 2344 C CA . PHE B 1 124 ? -11.219 12.766 9.172 1 98.56 124 PHE B CA 1
ATOM 2345 C C . PHE B 1 124 ? -12.719 12.539 9.117 1 98.56 124 PHE B C 1
ATOM 2347 O O . PHE B 1 124 ? -13.367 12.867 8.117 1 98.56 124 PHE B O 1
ATOM 2354 N N . ILE B 1 125 ? -13.25 11.969 10.18 1 98.25 125 ILE B N 1
ATOM 2355 C CA . ILE B 1 125 ? -14.648 11.578 10.148 1 98.25 125 ILE B CA 1
ATOM 2356 C C . ILE B 1 125 ? -15.414 12.328 11.242 1 98.25 125 ILE B C 1
ATOM 2358 O O . ILE B 1 125 ? -14.844 13.148 11.953 1 98.25 125 ILE B O 1
ATOM 2362 N N . ALA B 1 126 ? -16.688 12.07 11.328 1 96 126 ALA B N 1
ATOM 2363 C CA . ALA B 1 126 ? -17.562 12.766 12.266 1 96 126 ALA B CA 1
ATOM 2364 C C . ALA B 1 126 ? -17.031 12.648 13.695 1 96 126 ALA B C 1
ATOM 2366 O O . ALA B 1 126 ? -16.281 11.727 14.008 1 96 126 ALA B O 1
ATOM 2367 N N . ASN B 1 127 ? -17.328 13.664 14.5 1 96.81 127 ASN B N 1
ATOM 2368 C CA . ASN B 1 127 ? -17.031 13.688 15.93 1 96.81 127 ASN B CA 1
ATOM 2369 C C . ASN B 1 127 ? -15.547 13.867 16.188 1 96.81 127 ASN B C 1
ATOM 2371 O O . ASN B 1 127 ? -14.992 13.242 17.094 1 96.81 127 ASN B O 1
ATOM 2375 N N . ASN B 1 128 ? -14.914 14.586 15.336 1 97.62 128 ASN B N 1
ATOM 2376 C CA . ASN B 1 128 ? -13.508 14.938 15.492 1 97.62 128 ASN B CA 1
ATOM 2377 C C . ASN B 1 128 ? -12.625 13.703 15.602 1 97.62 128 ASN B C 1
ATOM 2379 O O . ASN B 1 128 ? -11.82 13.586 16.531 1 97.62 128 ASN B O 1
ATOM 2383 N N . LYS B 1 129 ? -12.898 12.805 14.688 1 98.56 129 LYS B N 1
ATOM 2384 C CA . LYS B 1 129 ? -12.109 11.578 14.688 1 98.56 129 LYS B CA 1
ATOM 2385 C C . LYS B 1 129 ? -11.305 11.438 13.406 1 98.56 129 LYS B C 1
ATOM 2387 O O . LYS B 1 129 ? -11.695 11.953 12.359 1 98.56 129 LYS B O 1
ATOM 2392 N N . PHE B 1 130 ? -10.227 10.836 13.586 1 98.81 130 PHE B N 1
ATOM 2393 C CA . PHE B 1 130 ? -9.367 10.438 12.477 1 98.81 130 PHE B CA 1
ATOM 2394 C C . PHE B 1 130 ? -9.258 8.914 12.398 1 98.81 130 PHE B C 1
ATOM 2396 O O . PHE B 1 130 ? -8.875 8.266 13.375 1 98.81 130 PHE B O 1
ATOM 2403 N N . LEU B 1 131 ? -9.531 8.383 11.234 1 98.94 131 LEU B N 1
ATOM 2404 C CA . LEU B 1 131 ? -9.617 6.941 11.016 1 98.94 131 LEU B CA 1
ATOM 2405 C C . LEU B 1 131 ? -8.484 6.461 10.109 1 98.94 131 LEU B C 1
ATOM 2407 O O . LEU B 1 131 ? -8.188 7.094 9.094 1 98.94 131 LEU B O 1
ATOM 2411 N N . VAL B 1 132 ? -7.836 5.383 10.523 1 98.94 132 VAL B N 1
ATOM 2412 C CA . VAL B 1 132 ? -6.855 4.688 9.695 1 98.94 132 VAL B CA 1
ATOM 2413 C C . VAL B 1 132 ? -7.387 3.309 9.312 1 98.94 132 VAL B C 1
ATOM 2415 O O . VAL B 1 132 ? -7.809 2.537 10.18 1 98.94 132 VAL B O 1
ATOM 2418 N N . MET B 1 133 ? -7.324 3.047 8.039 1 98.88 133 MET B N 1
ATOM 2419 C CA . MET B 1 133 ? -7.805 1.774 7.508 1 98.88 133 MET B CA 1
ATOM 2420 C C . MET B 1 133 ? -6.727 1.084 6.684 1 98.88 133 MET B C 1
ATOM 2422 O O . MET B 1 133 ? -5.879 1.748 6.086 1 98.88 133 MET B O 1
ATOM 2426 N N . ASP B 1 134 ? -6.82 -0.276 6.672 1 98.75 134 ASP B N 1
ATOM 2427 C CA . ASP B 1 134 ? -5.984 -0.99 5.715 1 98.75 134 ASP B CA 1
ATOM 2428 C C . ASP B 1 134 ? -6.578 -0.927 4.309 1 98.75 134 ASP B C 1
ATOM 2430 O O . ASP B 1 134 ? -7.598 -0.27 4.09 1 98.75 134 ASP B O 1
ATOM 2434 N N . LEU B 1 135 ? -5.988 -1.564 3.328 1 98.75 135 LEU B N 1
ATOM 2435 C CA . LEU B 1 135 ? -6.379 -1.398 1.932 1 98.75 135 LEU B CA 1
ATOM 2436 C C . LEU B 1 135 ? -7.68 -2.139 1.637 1 98.75 135 LEU B C 1
ATOM 2438 O O . LEU B 1 135 ? -8.297 -1.926 0.591 1 98.75 135 LEU B O 1
ATOM 2442 N N . GLY B 1 136 ? -8.094 -3 2.584 1 97.88 136 GLY B N 1
ATOM 2443 C CA . GLY B 1 136 ? -9.391 -3.645 2.465 1 97.88 136 GLY B CA 1
ATOM 2444 C C . GLY B 1 136 ? -10.523 -2.828 3.064 1 97.88 136 GLY B C 1
ATOM 2445 O O . GLY B 1 136 ? -11.688 -3.219 2.984 1 97.88 136 GLY B O 1
ATOM 2446 N N . GLY B 1 137 ? -10.164 -1.72 3.646 1 98.06 137 GLY B N 1
ATOM 2447 C CA . GLY B 1 137 ? -11.164 -0.867 4.266 1 98.06 137 GLY B CA 1
ATOM 2448 C C . GLY B 1 137 ? -11.477 -1.253 5.699 1 98.06 137 GLY B C 1
ATOM 2449 O O . GLY B 1 137 ? -12.477 -0.806 6.262 1 98.06 137 GLY B O 1
ATOM 2450 N N . HIS B 1 138 ? -10.703 -2.115 6.262 1 97.75 138 HIS B N 1
ATOM 2451 C CA . HIS B 1 138 ? -10.883 -2.477 7.664 1 97.75 138 HIS B CA 1
ATOM 2452 C C . HIS B 1 138 ? -10.234 -1.449 8.586 1 97.75 138 HIS B C 1
ATOM 2454 O O . HIS B 1 138 ? -9.133 -0.965 8.305 1 97.75 138 HIS B O 1
ATOM 2460 N N . ASP B 1 139 ? -10.867 -1.2 9.672 1 98.56 139 ASP B N 1
ATOM 2461 C CA . ASP B 1 139 ? -10.344 -0.232 10.633 1 98.56 139 ASP B CA 1
ATOM 2462 C C . ASP B 1 139 ? -9.102 -0.776 11.336 1 98.56 139 ASP B C 1
ATOM 2464 O O . ASP B 1 139 ? -9.125 -1.879 11.891 1 98.56 139 ASP B O 1
ATOM 2468 N N . ILE B 1 140 ? -8.086 0.011 11.312 1 98.69 140 ILE B N 1
ATOM 2469 C CA . ILE B 1 140 ? -6.922 -0.31 12.125 1 98.69 140 ILE B CA 1
ATOM 2470 C C . ILE B 1 140 ? -7.043 0.358 13.5 1 98.69 140 ILE B C 1
ATOM 2472 O O . ILE B 1 140 ? -6.988 -0.314 14.531 1 98.69 140 ILE B O 1
ATOM 2476 N N . PHE B 1 141 ? -7.176 1.669 13.523 1 98.69 141 PHE B N 1
ATOM 2477 C CA . PHE B 1 141 ? -7.469 2.398 14.75 1 98.69 141 PHE B CA 1
ATOM 2478 C C . PHE B 1 141 ? -8.117 3.742 14.445 1 98.69 141 PHE B C 1
ATOM 2480 O O . PHE B 1 141 ? -8.148 4.172 13.289 1 98.69 141 PHE B O 1
ATOM 2487 N N . THR B 1 142 ? -8.648 4.352 15.445 1 98.62 142 THR B N 1
ATOM 2488 C CA . THR B 1 142 ? -9.211 5.695 15.406 1 98.62 142 THR B CA 1
ATOM 2489 C C . THR B 1 142 ? -8.641 6.559 16.531 1 98.62 142 THR B C 1
ATOM 2491 O O . THR B 1 142 ? -8.484 6.09 17.656 1 98.62 142 THR B O 1
ATOM 2494 N N . VAL B 1 143 ? -8.336 7.77 16.188 1 98.69 143 VAL B N 1
ATOM 2495 C CA . VAL B 1 143 ? -7.863 8.703 17.203 1 98.69 143 VAL B CA 1
ATOM 2496 C C . VAL B 1 143 ? -8.68 9.984 17.156 1 98.69 143 VAL B C 1
ATOM 2498 O O . VAL B 1 143 ? -9.391 10.242 16.172 1 98.69 143 VAL B O 1
ATOM 2501 N N . THR B 1 144 ? -8.562 10.75 18.234 1 98.44 144 THR B N 1
ATOM 2502 C CA . THR B 1 144 ? -9.203 12.062 18.25 1 98.44 144 THR B CA 1
ATOM 2503 C C . THR B 1 144 ? -8.414 13.055 17.406 1 98.44 144 THR B C 1
ATOM 2505 O O . THR B 1 144 ? -7.188 13.133 17.516 1 98.44 144 THR B O 1
ATOM 2508 N N . SER B 1 145 ? -9.125 13.742 16.562 1 98.31 145 SER B N 1
ATOM 2509 C CA . SER B 1 145 ? -8.492 14.797 15.781 1 98.31 145 SER B CA 1
ATOM 2510 C C . SER B 1 145 ? -8.633 16.156 16.469 1 98.31 145 SER B C 1
ATOM 2512 O O . SER B 1 145 ? -9.422 16.297 17.406 1 98.31 145 SER B O 1
ATOM 2514 N N . HIS B 1 146 ? -7.797 17.062 15.984 1 97.25 146 HIS B N 1
ATOM 2515 C CA . HIS B 1 146 ? -7.789 18.422 16.516 1 97.25 146 HIS B CA 1
ATOM 2516 C C . HIS B 1 146 ? -8.289 19.406 15.469 1 97.25 146 HIS B C 1
ATOM 2518 O O . HIS B 1 146 ? -8.352 19.094 14.281 1 97.25 146 HIS B O 1
ATOM 2524 N N . HIS B 1 147 ? -8.641 20.531 16 1 97.25 147 HIS B N 1
ATOM 2525 C CA . HIS B 1 147 ? -9.094 21.625 15.148 1 97.25 147 HIS B CA 1
ATOM 2526 C C . HIS B 1 147 ? -8.234 22.859 15.336 1 97.25 147 HIS B C 1
ATOM 2528 O O . HIS B 1 147 ? -8.023 23.312 16.469 1 97.25 147 HIS B O 1
ATOM 2534 N N . ASP B 1 148 ? -7.766 23.406 14.258 1 96.44 148 ASP B N 1
ATOM 2535 C CA . ASP B 1 148 ? -6.875 24.562 14.297 1 96.44 148 ASP B CA 1
ATOM 2536 C C . ASP B 1 148 ? -7.633 25.844 14.016 1 96.44 148 ASP B C 1
ATOM 2538 O O . ASP B 1 148 ? -7.672 26.312 12.875 1 96.44 148 ASP B O 1
ATOM 2542 N N . ASP B 1 149 ? -8.047 26.469 15.008 1 94.38 149 ASP B N 1
ATOM 2543 C CA . ASP B 1 149 ? -8.828 27.703 14.883 1 94.38 149 ASP B CA 1
ATOM 2544 C C . ASP B 1 149 ? -7.973 28.844 14.352 1 94.38 149 ASP B C 1
ATOM 2546 O O . ASP B 1 149 ? -8.492 29.812 13.773 1 94.38 149 ASP B O 1
ATOM 2550 N N . ALA B 1 150 ? -6.703 28.734 14.555 1 93.44 150 ALA B N 1
ATOM 2551 C CA . ALA B 1 150 ? -5.801 29.812 14.188 1 93.44 150 ALA B CA 1
ATOM 2552 C C . ALA B 1 150 ? -5.453 29.766 12.703 1 93.44 150 ALA B C 1
ATOM 2554 O O . ALA B 1 150 ? -4.918 30.734 12.148 1 93.44 150 ALA B O 1
ATOM 2555 N N . MET B 1 151 ? -5.754 28.641 12.062 1 92.75 151 MET B N 1
ATOM 2556 C CA . MET B 1 151 ? -5.426 28.5 10.648 1 92.75 151 MET B C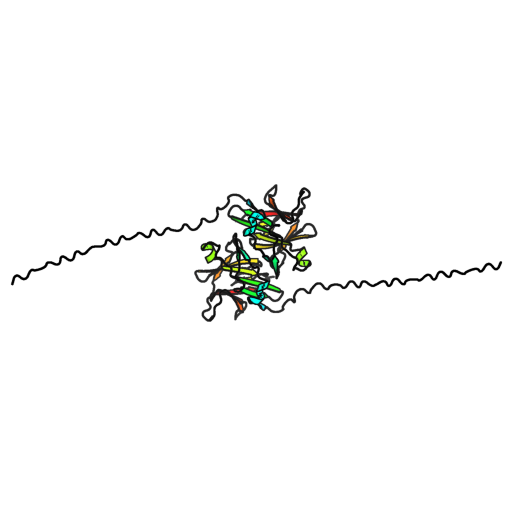A 1
ATOM 2557 C C . MET B 1 151 ? -6.309 29.406 9.789 1 92.75 151 MET B C 1
ATOM 2559 O O . MET B 1 151 ? -7.527 29.234 9.75 1 92.75 151 MET B O 1
ATOM 2563 N N . THR B 1 152 ? -5.664 30.328 9.039 1 92.5 152 THR B N 1
ATOM 2564 C CA . THR B 1 152 ? -6.41 31.344 8.305 1 92.5 152 THR B CA 1
ATOM 2565 C C . THR B 1 152 ? -6.676 30.875 6.871 1 92.5 152 THR B C 1
ATOM 2567 O O . THR B 1 152 ? -7.703 31.219 6.285 1 92.5 152 THR B O 1
ATOM 2570 N N . ARG B 1 153 ? -5.762 30.141 6.285 1 92.75 153 ARG B N 1
ATOM 2571 C CA . ARG B 1 153 ? -5.91 29.688 4.902 1 92.75 153 ARG B CA 1
ATOM 2572 C C . ARG B 1 153 ? -5.824 28.172 4.797 1 92.75 153 ARG B C 1
ATOM 2574 O O . ARG B 1 153 ? -4.793 27.625 4.398 1 92.75 153 ARG B O 1
ATOM 2581 N N . PRO B 1 154 ? -6.902 27.625 5.121 1 95.31 154 PRO B N 1
ATOM 2582 C CA . PRO B 1 154 ? -6.879 26.156 5.035 1 95.31 154 PRO B CA 1
ATOM 2583 C C . PRO B 1 154 ? -6.777 25.656 3.596 1 95.31 154 PRO B C 1
ATOM 2585 O O . PRO B 1 154 ? -7.328 26.266 2.682 1 95.31 154 PRO B O 1
ATOM 2588 N N . THR B 1 155 ? -5.988 24.641 3.375 1 96.81 155 THR B N 1
ATOM 2589 C CA . THR B 1 155 ? -5.914 23.906 2.115 1 96.81 155 THR B CA 1
ATOM 2590 C C . THR B 1 155 ? -6.547 22.516 2.254 1 96.81 155 THR B C 1
ATOM 2592 O O . THR B 1 155 ? -6.715 22.016 3.367 1 96.81 155 THR B O 1
ATOM 2595 N N . PRO B 1 156 ? -6.953 21.906 1.203 1 98.19 156 PRO B N 1
ATOM 2596 C CA . PRO B 1 156 ? -7.625 20.609 1.308 1 98.19 156 PRO B CA 1
ATOM 2597 C C . PRO B 1 156 ? -6.777 19.562 2.023 1 98.19 156 PRO B C 1
ATOM 2599 O O . PRO B 1 156 ? -7.316 18.703 2.738 1 98.19 156 PRO B O 1
ATOM 2602 N N . LEU B 1 157 ? -5.492 19.594 1.831 1 98.75 157 LEU B N 1
ATOM 2603 C CA . LEU B 1 157 ? -4.57 18.688 2.516 1 98.75 157 LEU B CA 1
ATOM 2604 C C . LEU B 1 157 ? -3.17 19.281 2.574 1 98.75 157 LEU B C 1
ATOM 2606 O O . LEU B 1 157 ? -2.676 19.812 1.579 1 98.75 157 LEU B O 1
ATOM 2610 N N . GLN B 1 158 ? -2.535 19.156 3.717 1 98.25 158 GLN B N 1
ATOM 2611 C CA . GLN B 1 158 ? -1.144 19.562 3.857 1 98.25 158 GLN B CA 1
ATOM 2612 C C . GLN B 1 158 ? -0.501 18.922 5.086 1 98.25 158 GLN B C 1
ATOM 2614 O O . GLN B 1 158 ? -1.201 18.422 5.965 1 98.25 158 GLN B O 1
ATOM 2619 N N . VAL B 1 159 ? 0.774 18.922 5.07 1 98.69 159 VAL B N 1
ATOM 2620 C CA . VAL B 1 159 ? 1.571 18.547 6.23 1 98.69 159 VAL B CA 1
ATOM 2621 C C . VAL B 1 159 ? 2.445 19.703 6.676 1 98.69 159 VAL B C 1
ATOM 2623 O O . VAL B 1 159 ? 3.051 20.391 5.844 1 98.69 159 VAL B O 1
ATOM 2626 N N . GLN B 1 160 ? 2.469 19.938 7.977 1 97.88 160 GLN B N 1
ATOM 2627 C CA . GLN B 1 160 ? 3.285 21 8.562 1 97.88 160 GLN B CA 1
ATOM 2628 C C . GLN B 1 160 ? 4.043 20.5 9.789 1 97.88 160 GLN B C 1
ATOM 2630 O O . GLN B 1 160 ? 3.658 19.484 10.391 1 97.88 160 GLN B O 1
ATOM 2635 N N . ALA B 1 161 ? 5.098 21.203 10.086 1 97.31 161 ALA B N 1
ATOM 2636 C CA . ALA B 1 161 ? 5.773 20.922 11.352 1 97.31 161 ALA B CA 1
ATOM 2637 C C . ALA B 1 161 ? 4.883 21.281 12.539 1 97.31 161 ALA B C 1
ATOM 2639 O O . ALA B 1 161 ? 4.172 22.281 12.508 1 97.31 161 ALA B O 1
ATOM 2640 N N . ASP B 1 162 ? 4.906 20.391 13.484 1 96.25 162 ASP B N 1
ATOM 2641 C CA . ASP B 1 162 ? 4.227 20.719 14.742 1 96.25 162 ASP B CA 1
ATOM 2642 C C . ASP B 1 162 ? 5.109 21.578 15.633 1 96.25 162 ASP B C 1
ATOM 2644 O O . ASP B 1 162 ? 6.312 21.344 15.75 1 96.25 162 ASP B O 1
ATOM 2648 N N . PRO B 1 163 ? 4.484 22.562 16.328 1 92.81 163 PRO B N 1
ATOM 2649 C CA . PRO B 1 163 ? 5.285 23.438 17.188 1 92.81 163 PRO B CA 1
ATOM 2650 C C . PRO B 1 163 ? 5.969 22.688 18.312 1 92.81 163 PRO B C 1
ATOM 2652 O O . PRO B 1 163 ? 7.016 23.125 18.812 1 92.81 163 PRO B O 1
ATOM 2655 N N . SER B 1 164 ? 5.488 21.719 18.844 1 90.19 164 SER B N 1
ATOM 2656 C CA . SER B 1 164 ? 6.086 20.938 19.922 1 90.19 164 SER B CA 1
ATOM 2657 C C . SER B 1 164 ? 7.082 19.922 19.391 1 90.19 164 SER B C 1
ATOM 2659 O O . SER B 1 164 ? 8.281 20 19.672 1 90.19 164 SER B O 1
ATOM 2661 N N . HIS B 1 165 ? 6.629 18.906 18.672 1 91 165 HIS B N 1
ATOM 2662 C CA . HIS B 1 165 ? 7.438 17.844 18.062 1 91 165 HIS B CA 1
ATOM 2663 C C . HIS B 1 165 ? 6.637 17.062 17.047 1 91 165 HIS B C 1
ATOM 2665 O O . HIS B 1 165 ? 5.441 16.828 17.219 1 91 165 HIS B O 1
ATOM 2671 N N . GLY B 1 166 ? 7.312 16.828 16 1 96.44 166 GLY B N 1
ATOM 2672 C CA . GLY B 1 166 ? 6.652 16.016 14.992 1 96.44 166 GLY B CA 1
ATOM 2673 C C . GLY B 1 166 ? 5.973 16.844 13.914 1 96.44 166 GLY B C 1
ATOM 2674 O O . GLY B 1 166 ? 6.48 17.891 13.516 1 96.44 166 GLY B O 1
ATOM 2675 N N . TYR B 1 167 ? 4.914 16.266 13.414 1 98.5 167 TYR B N 1
ATOM 2676 C CA . TYR B 1 167 ? 4.262 16.859 12.25 1 98.5 167 TYR B CA 1
ATOM 2677 C C . TYR B 1 167 ? 2.744 16.812 12.391 1 98.5 167 TYR B C 1
ATOM 2679 O O . TYR B 1 167 ? 2.217 16 13.164 1 98.5 167 TYR B O 1
ATOM 2687 N N . ARG B 1 168 ? 2.117 17.688 11.656 1 98.44 168 ARG B N 1
ATOM 2688 C CA . ARG B 1 168 ? 0.659 17.703 11.586 1 98.44 168 ARG B CA 1
ATOM 2689 C C . ARG B 1 168 ? 0.174 17.375 10.172 1 98.44 168 ARG B C 1
ATOM 2691 O O . ARG B 1 168 ? 0.657 17.953 9.195 1 98.44 168 ARG B O 1
ATOM 2698 N N . LEU B 1 169 ? -0.692 16.438 10.086 1 98.81 169 LEU B N 1
ATOM 2699 C CA . LEU B 1 169 ? -1.454 16.188 8.867 1 98.81 169 LEU B CA 1
ATOM 2700 C C . LEU B 1 169 ? -2.809 16.891 8.922 1 98.81 169 LEU B C 1
ATOM 2702 O O . LEU B 1 169 ? -3.643 16.562 9.773 1 98.81 169 LEU B O 1
ATOM 2706 N N . TYR B 1 170 ? -2.994 17.766 7.938 1 98.56 170 TYR B N 1
ATOM 2707 C CA . TYR B 1 170 ? -4.203 18.578 7.91 1 98.56 170 TYR B CA 1
ATOM 2708 C C . TYR B 1 170 ? -5.117 18.172 6.77 1 98.56 170 TYR B C 1
ATOM 2710 O O . TYR B 1 170 ? -4.652 17.875 5.664 1 98.56 170 TYR B O 1
ATOM 2718 N N . THR B 1 171 ? -6.352 18.188 7.043 1 98.38 171 THR B N 1
ATOM 2719 C CA . THR B 1 171 ? -7.406 18.422 6.062 1 98.38 171 THR B CA 1
ATOM 2720 C C . THR B 1 171 ? -8.273 19.609 6.461 1 98.38 171 THR B C 1
ATOM 2722 O O . THR B 1 171 ? -8.961 19.562 7.484 1 98.38 171 THR B O 1
ATOM 2725 N N . GLY B 1 172 ? -8.219 20.594 5.582 1 97.69 172 GLY B N 1
ATOM 2726 C CA . GLY B 1 172 ? -8.781 21.844 6.078 1 97.69 172 GLY B CA 1
ATOM 2727 C C . GLY B 1 172 ? -8.133 22.328 7.359 1 97.69 172 GLY B C 1
ATOM 2728 O O . GLY B 1 172 ? -6.918 22.516 7.41 1 97.69 172 GLY B O 1
ATOM 2729 N N . ARG B 1 173 ? -8.977 22.453 8.406 1 98.06 173 ARG B N 1
ATOM 2730 C CA . ARG B 1 173 ? -8.461 22.953 9.68 1 98.06 173 ARG B CA 1
ATOM 2731 C C . ARG B 1 173 ? -8.297 21.812 10.68 1 98.06 173 ARG B C 1
ATOM 2733 O O . ARG B 1 173 ? -7.801 22.031 11.789 1 98.06 173 ARG B O 1
ATOM 2740 N N . ASP B 1 174 ? -8.773 20.656 10.336 1 98.31 174 ASP B N 1
ATOM 2741 C CA . ASP B 1 174 ? -8.625 19.5 11.211 1 98.31 174 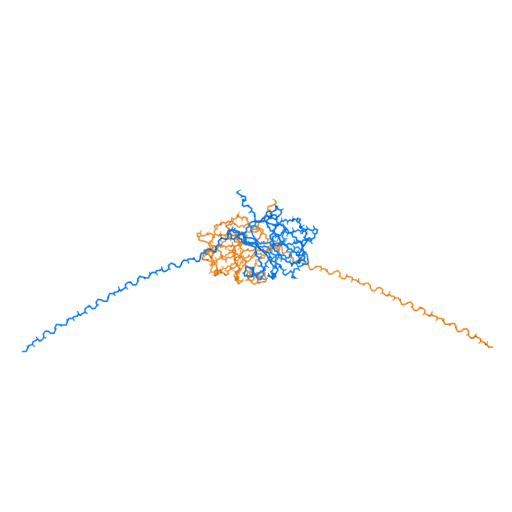ASP B CA 1
ATOM 2742 C C . ASP B 1 174 ? -7.262 18.844 11.031 1 98.31 174 ASP B C 1
ATOM 2744 O O . ASP B 1 174 ? -6.746 18.766 9.914 1 98.31 174 ASP B O 1
ATOM 2748 N N . PHE B 1 175 ? -6.688 18.359 12.148 1 98.44 175 PHE B N 1
ATOM 2749 C CA . PHE B 1 175 ? -5.367 17.766 12.008 1 98.44 175 PHE B CA 1
ATOM 2750 C C . PHE B 1 175 ? -5.137 16.703 13.078 1 98.44 175 PHE B C 1
ATOM 2752 O O . PHE B 1 175 ? -5.859 16.656 14.078 1 98.44 175 PHE B O 1
ATOM 2759 N N . ILE B 1 176 ? -4.227 15.812 12.82 1 98.69 176 ILE B N 1
ATOM 2760 C CA . ILE B 1 176 ? -3.617 14.914 13.789 1 98.69 176 ILE B CA 1
ATOM 2761 C C . ILE B 1 176 ? -2.111 15.156 13.852 1 98.69 176 ILE B C 1
ATOM 2763 O O . ILE B 1 176 ? -1.535 15.742 12.93 1 98.69 176 ILE B O 1
ATOM 2767 N N . VAL B 1 177 ? -1.552 14.734 14.953 1 98.44 177 VAL B N 1
ATOM 2768 C CA . VAL B 1 177 ? -0.103 14.812 15.109 1 98.44 177 VAL B CA 1
ATOM 2769 C C . VAL B 1 177 ? 0.517 13.438 14.891 1 98.44 177 VAL B C 1
ATOM 2771 O O . VAL B 1 177 ? -0.009 12.43 15.375 1 98.44 177 VAL B O 1
ATOM 2774 N N . PHE B 1 178 ? 1.61 13.398 14.164 1 98.38 178 PHE B N 1
ATOM 2775 C CA . PHE B 1 178 ? 2.328 12.141 13.969 1 98.38 178 PHE B CA 1
ATOM 2776 C C . PHE B 1 178 ? 3.834 12.367 14.039 1 98.38 178 PHE B C 1
ATOM 2778 O O . PHE B 1 178 ? 4.309 13.492 13.891 1 98.38 178 PHE B O 1
ATOM 2785 N N . ASN B 1 179 ? 4.527 11.312 14.312 1 97.06 179 ASN B N 1
ATOM 2786 C CA . ASN B 1 179 ? 5.988 11.266 14.312 1 97.06 179 ASN B CA 1
ATOM 2787 C C . ASN B 1 179 ? 6.5 9.914 13.805 1 97.06 179 ASN B C 1
ATOM 2789 O O . ASN B 1 179 ? 5.754 8.938 13.773 1 97.06 179 ASN B O 1
ATOM 2793 N N . ARG B 1 180 ? 7.727 10 13.352 1 96.38 180 ARG B N 1
ATOM 2794 C CA . ARG B 1 180 ? 8.375 8.719 13.109 1 96.38 180 ARG B CA 1
ATOM 2795 C C . ARG B 1 180 ? 8.453 7.898 14.391 1 96.38 180 ARG B C 1
ATOM 2797 O O . ARG B 1 180 ? 8.812 8.422 15.453 1 96.38 180 ARG B O 1
ATOM 2804 N N . SER B 1 181 ? 8.016 6.637 14.195 1 94.06 181 SER B N 1
ATOM 2805 C CA . SER B 1 181 ? 8.086 5.793 15.383 1 94.06 181 SER B CA 1
ATOM 2806 C C . SER B 1 181 ? 9.539 5.492 15.758 1 94.06 181 SER B C 1
ATOM 2808 O O . SER B 1 181 ? 10.375 5.277 14.883 1 94.06 181 SER B O 1
ATOM 2810 N N . SER B 1 182 ? 9.883 5.773 16.984 1 77.44 182 SER B N 1
ATOM 2811 C CA . SER B 1 182 ? 11.211 5.395 17.453 1 77.44 182 SER B CA 1
ATOM 2812 C C . SER B 1 182 ? 11.398 3.881 17.422 1 77.44 182 SER B C 1
ATOM 2814 O O . SER B 1 182 ? 10.43 3.127 17.578 1 77.44 182 SER B O 1
ATOM 2816 N N . ASN B 1 183 ? 12.305 3.275 16.562 1 57.03 183 ASN B N 1
ATOM 2817 C CA . ASN B 1 183 ? 12.578 1.844 16.609 1 57.03 183 ASN B CA 1
ATOM 2818 C C . ASN B 1 183 ? 12.477 1.301 18.031 1 57.03 183 ASN B C 1
ATOM 2820 O O . ASN B 1 183 ? 13.18 1.771 18.938 1 57.03 183 ASN B O 1
ATOM 2824 N N . SER B 1 184 ? 11.422 1.169 18.672 1 40.41 184 SER B N 1
ATOM 2825 C CA . SER B 1 184 ? 11.664 0.417 19.891 1 40.41 184 SER B CA 1
ATOM 2826 C C . SER B 1 184 ? 12.656 -0.714 19.672 1 40.41 184 SER B C 1
ATOM 2828 O O . SER B 1 184 ? 12.469 -1.546 18.781 1 40.41 184 SER B O 1
ATOM 2830 N N . LYS B 1 185 ? 13.953 -0.625 20.125 1 29.05 185 LYS B N 1
ATOM 2831 C CA . LYS B 1 185 ? 14.773 -1.823 20.281 1 29.05 185 LYS B CA 1
ATOM 2832 C C . LYS B 1 185 ? 13.93 -3.016 20.719 1 29.05 185 LYS B C 1
ATOM 2834 O O . LYS B 1 185 ? 13.039 -2.875 21.562 1 29.05 185 LYS B O 1
#

Radius of gyration: 32.4 Å; Cα contacts (8 Å, |Δi|>4): 787; chains: 2; bounding box: 164×83×84 Å

pLDDT: mean 86.25, std 21.71, range [29.05, 98.94]